Protein AF-A0A7V5RLM1-F1 (afdb_monomer_lite)

Structure (mmCIF, N/CA/C/O backbone):
data_AF-A0A7V5RLM1-F1
#
_entry.id   AF-A0A7V5RLM1-F1
#
loop_
_atom_site.group_PDB
_atom_site.id
_atom_site.type_symbol
_atom_site.label_atom_id
_atom_site.label_alt_id
_atom_site.label_comp_id
_atom_site.label_asym_id
_atom_site.label_entity_id
_atom_site.label_seq_id
_atom_site.pdbx_PDB_ins_code
_atom_site.Cartn_x
_atom_site.Cartn_y
_atom_site.Cartn_z
_atom_site.occupancy
_atom_site.B_iso_or_equiv
_atom_site.auth_seq_id
_atom_site.auth_comp_id
_atom_site.auth_asym_id
_atom_site.auth_atom_id
_atom_site.pdbx_PDB_model_num
ATOM 1 N N . MET A 1 1 ? 23.708 16.613 -0.116 1.00 30.22 1 MET A N 1
ATOM 2 C CA . MET A 1 1 ? 24.857 16.139 -0.915 1.00 30.22 1 MET A CA 1
ATOM 3 C C . MET A 1 1 ? 24.316 15.192 -1.978 1.00 30.22 1 MET A C 1
ATOM 5 O O . MET A 1 1 ? 23.541 14.324 -1.617 1.00 30.22 1 MET A O 1
ATOM 9 N N . GLY A 1 2 ? 24.645 15.438 -3.254 1.00 31.95 2 GLY A N 1
ATOM 10 C CA . GLY A 1 2 ? 24.477 14.521 -4.395 1.00 31.95 2 GLY A CA 1
ATOM 11 C C . GLY A 1 2 ? 23.057 14.096 -4.788 1.00 31.95 2 GLY A C 1
ATOM 12 O O . GLY A 1 2 ? 22.676 12.965 -4.526 1.00 31.95 2 GLY A O 1
ATOM 13 N N . SER A 1 3 ? 22.297 14.948 -5.487 1.00 36.03 3 SER A N 1
ATOM 14 C CA . SER A 1 3 ? 21.127 14.482 -6.252 1.00 36.03 3 SER A CA 1
ATOM 15 C C . SER A 1 3 ? 21.636 13.752 -7.501 1.00 36.03 3 SER A C 1
ATOM 17 O O . SER A 1 3 ? 21.891 14.379 -8.530 1.00 36.03 3 SER A O 1
ATOM 19 N N . SER A 1 4 ? 21.910 12.452 -7.372 1.00 42.97 4 SER A N 1
ATOM 20 C CA . SER A 1 4 ? 22.285 11.597 -8.500 1.00 42.97 4 SER A CA 1
ATOM 21 C C . SER A 1 4 ? 21.065 11.444 -9.410 1.00 42.97 4 SER A C 1
ATOM 23 O O . SER A 1 4 ? 20.084 10.791 -9.050 1.00 42.97 4 SER A O 1
ATOM 25 N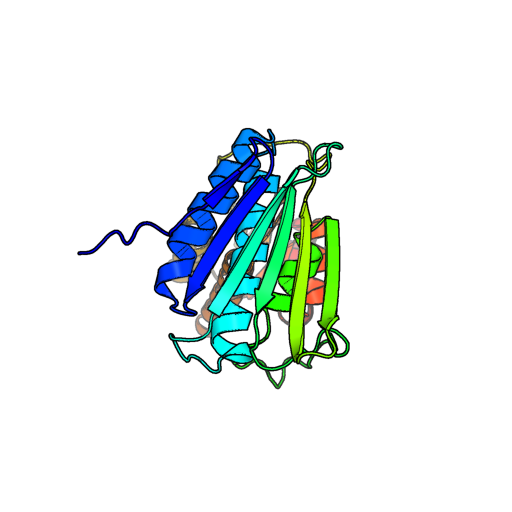 N . ARG A 1 5 ? 21.081 12.124 -10.563 1.00 55.88 5 ARG A N 1
ATOM 26 C CA . ARG A 1 5 ? 20.060 11.943 -11.599 1.00 55.88 5 ARG A CA 1
ATOM 27 C C . ARG A 1 5 ? 20.243 10.550 -12.192 1.00 55.88 5 ARG A C 1
ATOM 29 O O . ARG A 1 5 ? 21.319 10.243 -12.695 1.00 55.88 5 ARG A O 1
ATOM 36 N N . LEU A 1 6 ? 19.187 9.743 -12.144 1.00 62.28 6 LEU A N 1
ATOM 37 C CA . LEU A 1 6 ? 19.136 8.468 -12.851 1.00 62.28 6 LEU A CA 1
ATOM 38 C C . LEU A 1 6 ? 19.409 8.690 -14.347 1.00 62.28 6 LEU A C 1
ATOM 40 O O . LEU A 1 6 ? 18.844 9.630 -14.918 1.00 62.28 6 LEU A O 1
ATOM 44 N N . PRO A 1 7 ? 20.238 7.857 -14.997 1.00 65.75 7 PRO A N 1
ATOM 45 C CA . PRO A 1 7 ? 20.324 7.853 -16.448 1.00 65.75 7 PRO A CA 1
ATOM 46 C C . PRO A 1 7 ? 18.997 7.317 -17.006 1.00 65.75 7 PRO A C 1
ATOM 48 O O . PRO A 1 7 ? 18.735 6.117 -17.003 1.00 65.75 7 PRO A O 1
ATOM 51 N N . VAL A 1 8 ? 18.130 8.238 -17.431 1.00 66.00 8 VAL A N 1
ATOM 52 C CA . VAL A 1 8 ? 16.853 7.939 -18.087 1.00 66.00 8 VAL A CA 1
ATOM 53 C C . VAL A 1 8 ? 17.073 8.003 -19.590 1.00 66.00 8 VAL A C 1
ATOM 55 O O . VAL A 1 8 ? 17.464 9.050 -20.109 1.00 66.00 8 VAL A O 1
ATOM 58 N N . THR A 1 9 ? 16.796 6.907 -20.288 1.00 72.62 9 THR A N 1
ATOM 59 C CA . THR A 1 9 ? 16.751 6.881 -21.750 1.00 72.62 9 THR A CA 1
ATOM 60 C C . THR A 1 9 ? 15.292 6.906 -22.182 1.00 72.62 9 THR A C 1
ATOM 62 O O . THR A 1 9 ? 14.538 5.973 -21.919 1.00 72.62 9 THR A O 1
ATOM 65 N N . VAL A 1 10 ? 14.883 7.994 -22.828 1.00 71.12 10 VAL A N 1
ATOM 66 C CA . VAL A 1 10 ? 13.555 8.102 -23.443 1.00 71.12 10 VAL A CA 1
ATOM 67 C C . VAL A 1 10 ? 13.607 7.361 -24.777 1.00 71.12 10 VAL A C 1
ATOM 69 O O . VAL A 1 10 ? 14.417 7.722 -25.631 1.00 71.12 10 VAL A O 1
ATOM 72 N N . VAL A 1 11 ? 12.797 6.314 -24.935 1.00 67.75 11 VAL A N 1
ATOM 73 C CA . VAL A 1 11 ? 12.733 5.520 -26.176 1.00 67.75 11 VAL A CA 1
ATOM 74 C C . VAL A 1 11 ? 11.691 6.110 -27.122 1.00 67.75 11 VAL A C 1
ATOM 76 O O . VAL A 1 11 ? 11.950 6.253 -28.317 1.00 67.75 11 VAL A O 1
ATOM 79 N N . SER A 1 12 ? 10.548 6.517 -26.573 1.00 73.50 12 SER A N 1
ATOM 80 C CA . SER A 1 12 ? 9.467 7.231 -27.257 1.00 73.50 12 SER A CA 1
ATOM 81 C C . SER A 1 12 ? 8.720 8.127 -26.254 1.00 73.50 12 SER A C 1
ATOM 83 O O . SER A 1 12 ? 9.086 8.180 -25.078 1.00 73.50 12 SER A O 1
ATOM 85 N N . ASP A 1 13 ? 7.678 8.841 -26.691 1.00 71.62 13 ASP A N 1
ATOM 86 C CA . ASP A 1 13 ? 6.825 9.618 -25.773 1.00 71.62 13 ASP A CA 1
ATOM 87 C C . ASP A 1 13 ? 6.053 8.729 -24.777 1.00 71.62 13 ASP A C 1
ATOM 89 O O . ASP A 1 13 ? 5.702 9.192 -23.689 1.00 71.62 13 ASP A O 1
ATOM 93 N N . GLU A 1 14 ? 5.851 7.455 -25.121 1.00 77.69 14 GLU A N 1
ATOM 94 C CA . GLU A 1 14 ? 5.060 6.467 -24.375 1.00 77.69 14 GLU A CA 1
ATOM 95 C C . GLU A 1 14 ? 5.933 5.426 -23.651 1.00 77.69 14 GLU A C 1
ATOM 97 O O . GLU A 1 14 ? 5.414 4.645 -22.858 1.00 77.69 14 GLU A O 1
ATOM 102 N N . GLU A 1 15 ? 7.253 5.412 -23.889 1.00 87.31 15 GLU A N 1
ATOM 103 C CA . GLU A 1 15 ? 8.169 4.384 -23.382 1.00 87.31 15 GLU A CA 1
ATOM 104 C C . GLU A 1 15 ? 9.462 4.972 -22.792 1.00 87.31 15 GLU A C 1
ATOM 106 O O . GLU A 1 15 ? 10.202 5.735 -23.431 1.00 87.31 15 GLU A O 1
ATOM 111 N N . LEU A 1 16 ? 9.768 4.574 -21.554 1.00 89.69 16 LEU A N 1
ATOM 112 C CA . LEU A 1 16 ? 10.946 5.003 -20.803 1.00 89.69 16 LEU A CA 1
ATOM 113 C C . LEU A 1 16 ? 11.765 3.803 -20.338 1.00 89.69 16 LEU A C 1
ATOM 115 O O . LEU A 1 16 ? 11.252 2.934 -19.637 1.00 89.69 16 LEU A O 1
ATOM 119 N N . ASN A 1 17 ? 13.067 3.838 -20.621 1.00 90.19 17 ASN A N 1
ATOM 120 C CA . ASN A 1 17 ? 14.015 2.821 -20.185 1.00 90.19 17 ASN A CA 1
ATOM 121 C C . ASN A 1 17 ? 15.025 3.410 -19.207 1.00 90.19 17 ASN A C 1
ATOM 123 O O . ASN A 1 17 ? 15.623 4.467 -19.436 1.00 90.19 17 ASN A O 1
ATOM 127 N N . LEU A 1 18 ? 15.235 2.702 -18.107 1.00 91.50 18 LEU A N 1
ATOM 128 C CA . LEU A 1 18 ? 16.178 3.069 -17.069 1.00 91.50 18 LEU A CA 1
ATOM 129 C C . LEU A 1 18 ? 17.049 1.874 -16.737 1.00 91.50 18 LEU A C 1
ATOM 131 O O . LEU A 1 18 ? 16.581 0.744 -16.661 1.00 91.50 18 LEU A O 1
ATOM 135 N N . THR A 1 19 ? 18.315 2.152 -16.471 1.00 91.06 19 THR A N 1
ATOM 136 C CA . THR A 1 19 ? 19.250 1.151 -15.976 1.00 91.06 19 THR A CA 1
ATOM 137 C C . THR A 1 19 ? 19.980 1.746 -14.790 1.00 91.06 19 THR A C 1
ATOM 139 O O . THR A 1 19 ? 20.518 2.852 -14.875 1.00 91.06 19 THR A O 1
ATOM 142 N N . PHE A 1 20 ? 19.969 1.044 -13.666 1.00 90.94 20 PHE A N 1
ATOM 143 C CA . PHE A 1 20 ? 20.560 1.539 -12.433 1.00 90.94 20 PHE A CA 1
ATOM 144 C C . PHE A 1 20 ? 21.096 0.415 -11.562 1.00 90.94 20 PHE A C 1
ATOM 146 O O . PHE A 1 20 ? 20.730 -0.746 -11.712 1.00 90.94 20 PHE A O 1
ATOM 153 N N . HIS A 1 21 ? 21.993 0.782 -10.655 1.00 89.12 21 HIS A N 1
ATOM 154 C CA . HIS A 1 21 ? 22.564 -0.155 -9.706 1.00 89.12 21 HIS A CA 1
ATOM 155 C C . HIS A 1 21 ? 21.667 -0.327 -8.472 1.00 89.12 21 HIS A C 1
ATOM 157 O O . HIS A 1 21 ? 20.912 0.580 -8.111 1.00 89.12 21 HIS A O 1
ATOM 163 N N . SER A 1 22 ? 21.780 -1.479 -7.816 1.00 86.00 22 SER A N 1
ATOM 164 C CA . SER A 1 22 ? 20.978 -1.944 -6.681 1.00 86.00 22 SER A CA 1
ATOM 165 C C . SER A 1 22 ? 21.279 -1.229 -5.350 1.00 86.00 22 SER A C 1
ATOM 167 O O . SER A 1 22 ? 21.319 -1.849 -4.293 1.00 86.00 22 SER A O 1
ATOM 169 N N . GLY A 1 23 ? 21.497 0.086 -5.369 1.00 79.44 23 GLY A N 1
ATOM 170 C CA . GLY A 1 23 ? 21.646 0.909 -4.164 1.00 79.44 23 GLY A CA 1
ATOM 171 C C . GLY A 1 23 ? 20.299 1.412 -3.632 1.00 79.44 23 GLY A C 1
ATOM 172 O O . GLY A 1 23 ? 19.444 1.845 -4.403 1.00 79.44 23 GLY A O 1
ATOM 173 N N . LEU A 1 24 ? 20.094 1.413 -2.310 1.00 72.69 24 LEU A N 1
ATOM 174 C CA . LEU A 1 24 ? 18.836 1.864 -1.682 1.00 72.69 24 LEU A CA 1
ATOM 175 C C . LEU A 1 24 ? 18.520 3.345 -1.954 1.00 72.69 24 LEU A C 1
ATOM 177 O O . LEU A 1 24 ? 17.357 3.753 -1.975 1.00 72.69 24 LEU A O 1
ATOM 181 N N . GLU A 1 25 ? 19.538 4.163 -2.216 1.00 77.94 25 GLU A N 1
ATOM 182 C CA . GLU A 1 25 ? 19.385 5.563 -2.607 1.00 77.94 25 GLU A CA 1
ATOM 183 C C . GLU A 1 25 ? 18.574 5.740 -3.900 1.00 77.94 25 GLU A C 1
ATOM 185 O O . GLU A 1 25 ? 17.994 6.808 -4.128 1.00 77.94 25 GLU A O 1
ATOM 190 N N . ILE A 1 26 ? 18.492 4.691 -4.726 1.00 79.69 26 ILE A N 1
ATOM 191 C CA . ILE A 1 26 ? 17.814 4.727 -6.017 1.00 79.69 26 ILE A CA 1
ATOM 192 C C . ILE A 1 26 ? 16.297 4.752 -5.896 1.00 79.69 26 ILE A C 1
ATOM 194 O O . ILE A 1 26 ? 15.624 5.309 -6.765 1.00 79.69 26 ILE A O 1
ATOM 198 N N . LEU A 1 27 ? 15.756 4.232 -4.791 1.00 74.38 27 LEU A N 1
ATOM 199 C CA . LEU A 1 27 ? 14.317 4.092 -4.567 1.00 74.38 27 LEU A CA 1
ATOM 200 C C . LEU A 1 27 ? 13.589 5.437 -4.669 1.00 74.38 27 LEU A C 1
ATOM 202 O O . LEU A 1 27 ? 12.490 5.522 -5.217 1.00 74.38 27 LEU A O 1
ATOM 206 N N . ARG A 1 28 ? 14.222 6.523 -4.206 1.00 73.75 28 ARG A N 1
ATOM 207 C CA . ARG A 1 28 ? 13.662 7.879 -4.312 1.00 73.75 28 ARG A CA 1
ATOM 208 C C . ARG A 1 28 ? 13.548 8.340 -5.763 1.00 73.75 28 ARG A C 1
ATOM 210 O O . ARG A 1 28 ? 12.556 8.969 -6.132 1.00 73.75 28 ARG A O 1
ATOM 217 N N . SER A 1 29 ? 14.568 8.051 -6.563 1.00 79.81 29 SER A N 1
ATOM 218 C CA . SER A 1 29 ? 14.638 8.458 -7.964 1.00 79.81 29 SER A CA 1
ATOM 219 C C . SER A 1 29 ? 13.691 7.623 -8.826 1.00 79.81 29 SER A C 1
ATOM 221 O O . SER A 1 29 ? 12.939 8.196 -9.612 1.00 79.81 29 SER A O 1
ATOM 223 N N . VAL A 1 30 ? 13.647 6.304 -8.610 1.00 83.56 30 VAL A N 1
ATOM 224 C CA . VAL A 1 30 ? 12.686 5.384 -9.243 1.00 83.56 30 VAL A CA 1
ATOM 225 C C . VAL A 1 30 ? 11.256 5.854 -8.993 1.00 83.56 30 VAL A C 1
ATOM 227 O O . VAL A 1 30 ? 10.500 6.059 -9.941 1.00 83.56 30 VAL A O 1
ATOM 230 N N . ARG A 1 31 ? 10.913 6.153 -7.733 1.00 77.25 31 ARG A N 1
ATOM 231 C CA . ARG A 1 31 ? 9.589 6.667 -7.366 1.00 77.25 31 ARG A CA 1
ATOM 232 C C . ARG A 1 31 ? 9.218 7.939 -8.135 1.00 77.25 31 ARG A C 1
ATOM 234 O O . ARG A 1 31 ? 8.075 8.085 -8.566 1.00 77.25 31 ARG A O 1
ATOM 241 N N . GLY A 1 32 ? 10.163 8.865 -8.308 1.00 76.94 32 GLY A N 1
ATOM 242 C CA . GLY A 1 32 ? 9.945 10.109 -9.054 1.00 76.94 32 GLY A CA 1
ATOM 243 C C . GLY A 1 32 ? 9.704 9.890 -10.551 1.00 76.94 32 GLY A C 1
ATOM 244 O O . GLY A 1 32 ? 8.853 10.556 -11.143 1.00 76.94 32 GLY A O 1
ATOM 245 N N . VAL A 1 33 ? 10.415 8.936 -11.154 1.00 88.69 33 VAL A N 1
ATOM 246 C CA . VAL A 1 33 ? 10.241 8.561 -12.566 1.00 88.69 33 VAL A CA 1
ATOM 247 C C . VAL A 1 33 ? 8.876 7.919 -12.785 1.00 88.69 33 VAL A C 1
ATOM 249 O O . VAL A 1 33 ? 8.134 8.380 -13.650 1.00 88.69 33 VAL A O 1
ATOM 252 N N . VAL A 1 34 ? 8.518 6.924 -11.965 1.00 89.31 34 VAL A N 1
ATOM 253 C CA . VAL A 1 34 ? 7.211 6.248 -12.022 1.00 89.31 34 VAL A CA 1
ATOM 254 C C . VAL A 1 34 ? 6.082 7.265 -11.864 1.00 89.31 34 VAL A C 1
ATOM 256 O O . VAL A 1 34 ? 5.149 7.256 -12.661 1.00 89.31 34 VAL A O 1
ATOM 259 N N . LYS A 1 35 ? 6.216 8.220 -10.923 1.00 84.12 35 LYS A N 1
ATOM 260 C CA . LYS A 1 35 ? 5.252 9.324 -10.760 1.00 84.12 35 LYS A CA 1
ATOM 261 C C . LYS A 1 35 ? 5.036 10.079 -12.063 1.00 84.12 35 LYS A C 1
ATOM 263 O O . LYS A 1 35 ? 3.911 10.301 -12.485 1.00 84.12 35 LYS A O 1
ATOM 268 N N . THR A 1 36 ? 6.140 10.498 -12.672 1.00 86.75 36 THR A N 1
ATOM 269 C CA . THR A 1 36 ? 6.117 11.357 -13.855 1.00 86.75 36 THR A CA 1
ATOM 270 C C . THR A 1 36 ? 5.500 10.622 -15.044 1.00 86.75 36 THR A C 1
ATOM 272 O O . THR A 1 36 ? 4.724 11.220 -15.783 1.00 86.75 36 THR A O 1
ATOM 275 N N . ALA A 1 37 ? 5.815 9.335 -15.216 1.00 91.19 37 ALA A N 1
ATOM 276 C CA . ALA A 1 37 ? 5.230 8.495 -16.259 1.00 91.19 37 ALA A CA 1
ATOM 277 C C . ALA A 1 37 ? 3.719 8.306 -16.050 1.00 91.19 37 ALA A C 1
ATOM 279 O O . ALA A 1 37 ? 2.932 8.599 -16.946 1.00 91.19 37 ALA A O 1
ATOM 280 N N . ALA A 1 38 ? 3.310 7.921 -14.839 1.00 89.56 38 ALA A N 1
ATOM 281 C CA . ALA A 1 38 ? 1.909 7.721 -14.481 1.00 89.56 38 ALA A CA 1
ATOM 282 C C . ALA A 1 38 ? 1.071 9.009 -14.629 1.00 89.56 38 ALA A C 1
ATOM 284 O O . ALA A 1 38 ? -0.035 8.977 -15.165 1.00 89.56 38 ALA A O 1
ATOM 285 N N . GLN A 1 39 ? 1.620 10.163 -14.229 1.00 87.25 39 GLN A N 1
ATOM 286 C CA . GLN A 1 39 ? 0.968 11.467 -14.396 1.00 87.25 39 GLN A CA 1
ATOM 287 C C . GLN A 1 39 ? 0.811 11.864 -15.866 1.00 87.25 39 GLN A C 1
ATOM 289 O O . GLN A 1 39 ? -0.230 12.399 -16.241 1.00 87.25 39 GLN A O 1
ATOM 294 N N . LYS A 1 40 ? 1.821 11.603 -16.706 1.00 88.50 40 LYS A N 1
ATOM 295 C CA . LYS A 1 40 ? 1.732 11.862 -18.151 1.00 88.50 40 LYS A CA 1
ATOM 296 C C . LYS A 1 40 ? 0.647 11.025 -18.822 1.00 88.50 40 LYS A C 1
ATOM 298 O O . LYS A 1 40 ? -0.034 11.539 -19.701 1.00 88.50 40 LYS A O 1
ATOM 303 N N . LEU A 1 41 ? 0.477 9.782 -18.375 1.00 88.94 41 LEU A N 1
ATOM 304 C CA . LEU A 1 41 ? -0.569 8.879 -18.848 1.00 88.94 41 LEU A CA 1
ATOM 305 C C . LEU A 1 41 ? -1.982 9.297 -18.390 1.00 88.94 41 LEU A C 1
ATOM 307 O O . LEU A 1 41 ? -2.981 8.840 -18.934 1.00 88.94 41 LEU A O 1
ATOM 311 N N . GLY A 1 42 ? -2.088 10.183 -17.395 1.00 87.12 42 GLY A N 1
ATOM 312 C CA . GLY A 1 42 ? -3.372 10.597 -16.830 1.00 87.12 42 GLY A CA 1
ATOM 313 C C . GLY A 1 42 ? -3.928 9.620 -15.792 1.00 87.12 42 GLY A C 1
ATOM 314 O O . GLY A 1 42 ? -5.142 9.586 -15.568 1.00 87.12 42 GLY A O 1
ATOM 315 N N . LEU A 1 43 ? -3.065 8.832 -15.140 1.00 86.25 43 LEU A N 1
ATOM 316 C CA . LEU A 1 43 ? -3.469 8.080 -13.955 1.00 86.25 43 LEU A CA 1
ATOM 317 C C . LEU A 1 43 ? -3.872 9.039 -12.818 1.00 86.25 43 LEU A C 1
ATOM 319 O O . LEU A 1 43 ? -3.334 10.136 -12.668 1.00 86.25 43 LEU A O 1
ATOM 323 N N . SER A 1 44 ? -4.857 8.623 -12.030 1.00 81.88 44 SER A N 1
ATOM 324 C CA . SER A 1 44 ? -5.316 9.285 -10.811 1.00 81.88 44 SER A CA 1
ATOM 325 C C . SER A 1 44 ? -4.221 9.249 -9.746 1.00 81.88 44 SER A C 1
ATOM 327 O O . SER A 1 44 ? -3.385 8.351 -9.754 1.00 81.88 44 S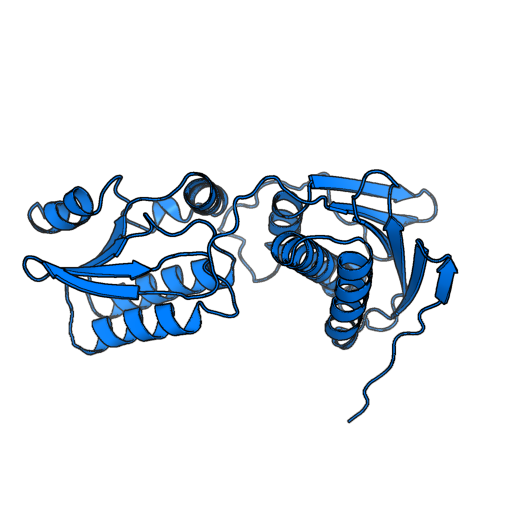ER A O 1
ATOM 329 N N . GLU A 1 45 ? -4.210 10.213 -8.821 1.00 75.12 45 GLU A N 1
ATOM 330 C CA . GLU A 1 45 ? -3.190 10.259 -7.756 1.00 75.12 45 GLU A CA 1
ATOM 331 C C . GLU A 1 45 ? -3.181 8.977 -6.897 1.00 75.12 45 GLU A C 1
ATOM 333 O O . GLU A 1 45 ? -2.106 8.530 -6.515 1.00 75.12 45 GLU A O 1
ATOM 338 N N . GLU A 1 46 ? -4.335 8.332 -6.698 1.00 69.31 46 GLU A N 1
ATOM 339 C CA . GLU A 1 46 ? -4.461 7.017 -6.047 1.00 69.31 46 GLU A CA 1
ATOM 340 C C . GLU A 1 46 ? -3.761 5.917 -6.863 1.00 69.31 46 GLU A C 1
ATOM 342 O O . GLU A 1 46 ? -2.854 5.246 -6.376 1.00 69.31 46 GLU A O 1
ATOM 347 N N . ALA A 1 47 ? -4.092 5.786 -8.154 1.00 79.75 47 ALA A N 1
ATOM 348 C CA . ALA A 1 47 ? -3.441 4.803 -9.018 1.00 79.75 47 ALA A CA 1
ATOM 349 C C . ALA A 1 47 ? -1.927 5.053 -9.147 1.00 79.75 47 ALA A C 1
ATOM 351 O O . ALA A 1 47 ? -1.148 4.102 -9.221 1.00 79.75 47 ALA A O 1
ATOM 352 N N . ILE A 1 48 ? -1.505 6.324 -9.145 1.00 82.94 48 ILE A N 1
ATOM 353 C CA . ILE A 1 48 ? -0.098 6.735 -9.097 1.00 82.94 48 ILE A CA 1
ATOM 354 C C . ILE A 1 48 ? 0.551 6.257 -7.795 1.00 82.94 48 ILE A C 1
ATOM 356 O O . ILE A 1 48 ? 1.649 5.704 -7.840 1.00 82.94 48 ILE A O 1
ATOM 360 N N . TYR A 1 49 ? -0.097 6.465 -6.650 1.00 73.75 49 TYR A N 1
ATOM 361 C CA . TYR A 1 49 ? 0.411 6.027 -5.354 1.00 73.75 49 TYR A CA 1
ATOM 362 C C . TYR A 1 49 ? 0.583 4.504 -5.307 1.00 73.75 49 TYR A C 1
ATOM 364 O O . TYR A 1 49 ? 1.667 4.018 -4.973 1.00 73.75 49 TYR A O 1
ATOM 372 N N . ASP A 1 50 ? -0.434 3.757 -5.734 1.00 78.38 50 ASP A N 1
ATOM 373 C CA . ASP A 1 50 ? -0.426 2.294 -5.740 1.00 78.38 50 ASP A CA 1
ATOM 374 C C . ASP A 1 50 ? 0.729 1.725 -6.565 1.00 78.38 50 ASP A C 1
ATOM 376 O O . ASP A 1 50 ? 1.502 0.895 -6.078 1.00 78.38 50 ASP A O 1
ATOM 380 N N . ILE A 1 51 ? 0.899 2.196 -7.807 1.00 88.44 51 ILE A N 1
ATOM 381 C CA . ILE A 1 51 ? 1.999 1.718 -8.652 1.00 88.44 51 ILE A CA 1
ATOM 382 C C . ILE A 1 51 ? 3.360 2.175 -8.112 1.00 88.44 51 ILE A C 1
ATOM 384 O O . ILE A 1 51 ? 4.338 1.438 -8.215 1.00 88.44 51 ILE A O 1
ATOM 388 N N . GLN A 1 52 ? 3.453 3.351 -7.483 1.00 82.75 52 GLN A N 1
ATOM 389 C CA . GLN A 1 52 ? 4.689 3.799 -6.839 1.00 82.75 52 GLN A CA 1
ATOM 390 C C . GLN A 1 52 ? 5.090 2.908 -5.666 1.00 82.75 52 GLN A C 1
ATOM 392 O O . GLN A 1 52 ? 6.272 2.575 -5.546 1.00 82.75 52 GLN A O 1
ATOM 397 N N . LEU A 1 53 ? 4.137 2.541 -4.811 1.00 73.56 53 LEU A N 1
ATOM 398 C CA . LEU A 1 53 ? 4.378 1.671 -3.667 1.00 73.56 53 LEU A CA 1
ATOM 399 C C . LEU A 1 53 ? 4.699 0.246 -4.135 1.00 73.56 53 LEU A C 1
ATOM 401 O O . LEU A 1 53 ? 5.688 -0.329 -3.689 1.00 73.56 53 LEU A O 1
ATOM 405 N N . ALA A 1 54 ? 3.963 -0.281 -5.115 1.00 81.31 54 ALA A N 1
ATOM 406 C CA . ALA A 1 54 ? 4.249 -1.586 -5.704 1.00 81.31 54 ALA A CA 1
ATOM 407 C C . ALA A 1 54 ? 5.666 -1.658 -6.306 1.00 81.31 54 ALA A C 1
ATOM 409 O O . ALA A 1 54 ? 6.419 -2.594 -6.032 1.00 81.31 54 ALA A O 1
ATOM 410 N N . VAL A 1 55 ? 6.072 -0.643 -7.077 1.00 87.75 55 VAL A N 1
ATOM 411 C CA . VAL A 1 55 ? 7.428 -0.573 -7.644 1.00 87.75 55 VAL A CA 1
ATOM 412 C C . VAL A 1 55 ? 8.483 -0.380 -6.552 1.00 87.75 55 VAL A C 1
ATOM 414 O O . VAL A 1 55 ? 9.561 -0.967 -6.643 1.00 87.75 55 VAL A O 1
ATOM 417 N N . HIS A 1 56 ? 8.197 0.404 -5.508 1.00 81.31 56 HIS A N 1
ATOM 418 C CA . HIS A 1 56 ? 9.106 0.580 -4.374 1.00 81.31 56 HIS A CA 1
ATOM 419 C C . HIS A 1 56 ? 9.418 -0.755 -3.695 1.00 81.31 56 HIS A C 1
ATOM 421 O O . HIS A 1 56 ? 10.589 -1.113 -3.567 1.00 81.31 56 HIS A O 1
ATOM 427 N N . GLU A 1 57 ? 8.378 -1.508 -3.334 1.00 81.69 57 GLU A N 1
ATOM 428 C CA . GLU A 1 57 ? 8.509 -2.828 -2.718 1.00 81.69 57 GLU A CA 1
ATOM 429 C C . GLU A 1 57 ? 9.216 -3.816 -3.654 1.00 81.69 57 GLU A C 1
ATOM 431 O O . GLU A 1 57 ? 10.070 -4.590 -3.223 1.00 81.69 57 GLU A O 1
ATOM 436 N N . ALA A 1 58 ? 8.908 -3.789 -4.954 1.00 86.50 58 ALA A N 1
ATOM 437 C CA . ALA A 1 58 ? 9.542 -4.668 -5.932 1.00 86.50 58 ALA A CA 1
ATOM 438 C C . ALA A 1 58 ? 11.054 -4.415 -6.033 1.00 86.50 58 ALA A C 1
ATOM 440 O O . ALA A 1 58 ? 11.850 -5.348 -5.933 1.00 86.50 58 ALA A O 1
ATOM 441 N N . VAL A 1 59 ? 11.463 -3.152 -6.181 1.00 84.88 59 VAL A N 1
ATOM 442 C CA . VAL A 1 59 ? 12.881 -2.785 -6.293 1.00 84.88 59 VAL A CA 1
ATOM 443 C C . VAL A 1 59 ? 13.620 -3.031 -4.979 1.00 84.88 59 VAL A C 1
ATOM 445 O O . VAL A 1 59 ? 14.731 -3.556 -5.010 1.00 84.88 59 VAL A O 1
ATOM 448 N N . ALA A 1 60 ? 13.011 -2.726 -3.829 1.00 78.62 60 ALA A N 1
ATOM 449 C CA . ALA A 1 60 ? 13.591 -3.042 -2.524 1.00 78.62 60 ALA A CA 1
ATOM 450 C C . ALA A 1 60 ? 13.838 -4.553 -2.372 1.00 78.62 60 ALA A C 1
ATOM 452 O O . ALA A 1 60 ? 14.936 -4.957 -1.995 1.00 78.62 60 ALA A O 1
ATOM 453 N N . ASN A 1 61 ? 12.882 -5.396 -2.782 1.00 81.75 61 ASN A N 1
ATOM 454 C CA . ASN A 1 61 ? 13.054 -6.851 -2.779 1.00 81.75 61 ASN A CA 1
ATOM 455 C C . ASN A 1 61 ? 14.198 -7.314 -3.697 1.00 81.75 61 ASN A C 1
ATOM 457 O O . ASN A 1 61 ? 14.977 -8.187 -3.313 1.00 81.75 61 ASN A O 1
ATOM 461 N N . ILE A 1 62 ? 14.337 -6.740 -4.897 1.00 83.81 62 ILE A N 1
ATOM 462 C CA . ILE A 1 62 ? 15.457 -7.067 -5.795 1.00 83.81 62 ILE A CA 1
ATOM 463 C C . ILE A 1 62 ? 16.795 -6.707 -5.134 1.00 83.81 62 ILE A C 1
ATOM 465 O O . ILE A 1 62 ? 17.730 -7.504 -5.165 1.00 83.81 62 ILE A O 1
ATOM 469 N N . ILE A 1 63 ? 16.889 -5.539 -4.496 1.00 79.62 63 ILE A N 1
ATOM 470 C CA . ILE A 1 63 ? 18.110 -5.080 -3.823 1.00 79.62 63 ILE A CA 1
ATOM 471 C C . ILE A 1 63 ? 18.453 -5.979 -2.628 1.00 79.62 63 ILE A C 1
ATOM 473 O O . ILE A 1 63 ? 19.548 -6.539 -2.551 1.00 79.62 63 ILE A O 1
ATOM 477 N N . GLU A 1 64 ? 17.518 -6.134 -1.695 1.00 77.50 64 GLU A N 1
ATOM 478 C CA . GLU A 1 64 ? 17.763 -6.790 -0.410 1.00 77.50 64 GLU A CA 1
ATOM 479 C C . GLU A 1 64 ? 17.818 -8.314 -0.523 1.00 77.50 64 GLU A C 1
ATOM 481 O O . GLU A 1 64 ? 18.596 -8.958 0.181 1.00 77.50 64 GLU A O 1
ATOM 486 N N . HIS A 1 65 ? 17.022 -8.905 -1.417 1.00 76.44 65 HIS A N 1
ATOM 487 C CA . HIS A 1 65 ? 16.892 -10.359 -1.543 1.00 76.44 65 HIS A CA 1
ATOM 488 C C . HIS A 1 65 ? 17.475 -10.901 -2.844 1.00 76.44 65 HIS A C 1
ATOM 490 O O . HIS A 1 65 ? 18.158 -11.923 -2.813 1.00 76.44 65 HIS A O 1
ATOM 496 N N . GLY A 1 66 ? 17.262 -10.220 -3.972 1.00 78.81 66 GLY A N 1
ATOM 497 C CA . GLY A 1 66 ? 17.853 -10.613 -5.255 1.00 78.81 66 GLY A CA 1
ATOM 498 C C . GLY A 1 66 ? 19.378 -10.483 -5.239 1.00 78.81 66 GLY A C 1
ATOM 499 O O . GLY A 1 66 ? 20.090 -11.432 -5.570 1.00 78.81 66 GLY A O 1
ATOM 500 N N . TYR A 1 67 ? 19.883 -9.336 -4.792 1.00 82.25 67 TYR A N 1
ATOM 501 C CA . TYR A 1 67 ? 21.314 -9.034 -4.718 1.00 82.25 67 TYR A CA 1
ATOM 502 C C . TYR A 1 67 ? 21.908 -9.158 -3.311 1.00 82.25 67 TYR A C 1
ATOM 504 O O . TYR A 1 67 ? 23.080 -8.841 -3.117 1.00 82.25 67 TYR A O 1
ATOM 512 N N . ALA A 1 68 ? 21.136 -9.639 -2.329 1.00 78.94 68 ALA A N 1
ATOM 513 C CA . ALA A 1 68 ? 21.572 -9.794 -0.937 1.00 78.94 68 ALA A CA 1
ATOM 514 C C . ALA A 1 68 ? 22.164 -8.501 -0.327 1.00 78.94 68 ALA A C 1
ATOM 516 O O . ALA A 1 68 ? 23.108 -8.549 0.463 1.00 78.94 68 ALA A O 1
ATOM 517 N N . GLY A 1 69 ? 21.638 -7.338 -0.730 1.00 69.12 69 GLY A N 1
ATOM 518 C CA . GLY A 1 69 ? 22.102 -6.018 -0.297 1.00 69.12 69 GLY A CA 1
ATOM 519 C C . GLY A 1 69 ? 23.366 -5.510 -1.002 1.00 69.12 69 GLY A C 1
ATOM 520 O O . GLY A 1 69 ? 23.878 -4.454 -0.627 1.00 69.12 69 GLY A O 1
ATOM 521 N N . ALA A 1 70 ? 23.886 -6.226 -2.006 1.00 80.31 70 ALA A N 1
ATOM 522 C CA . ALA A 1 70 ? 24.962 -5.715 -2.849 1.00 80.31 70 ALA A CA 1
ATOM 523 C C . ALA A 1 70 ? 24.461 -4.525 -3.679 1.00 80.31 70 ALA A C 1
ATOM 525 O O . ALA A 1 70 ? 23.337 -4.541 -4.177 1.00 80.31 70 ALA A O 1
ATOM 526 N N . SER A 1 71 ? 25.292 -3.493 -3.830 1.00 80.38 71 SER A N 1
ATOM 527 C CA . SER A 1 71 ? 24.926 -2.233 -4.489 1.00 80.38 71 SER A CA 1
ATOM 528 C C . SER A 1 71 ? 25.425 -2.108 -5.930 1.00 80.38 71 SER A C 1
ATOM 530 O O . SER A 1 71 ? 25.281 -1.048 -6.528 1.00 80.38 71 SER A O 1
ATOM 532 N N . ASP A 1 72 ? 26.033 -3.154 -6.490 1.00 85.19 72 ASP A N 1
ATOM 533 C CA . ASP A 1 72 ? 26.569 -3.203 -7.855 1.00 85.19 72 ASP A CA 1
ATOM 534 C C . ASP A 1 72 ? 25.686 -4.000 -8.830 1.00 85.19 72 ASP A C 1
ATOM 536 O O . ASP A 1 72 ? 25.883 -3.909 -10.045 1.00 85.19 72 ASP A O 1
ATOM 540 N N . GLY A 1 73 ? 24.680 -4.715 -8.320 1.00 86.56 73 GLY A N 1
ATOM 541 C CA . GLY A 1 73 ? 23.677 -5.424 -9.107 1.00 86.56 73 GLY A CA 1
ATOM 542 C C . GLY A 1 73 ? 22.939 -4.489 -10.060 1.00 86.56 73 GLY A C 1
ATOM 543 O O . GLY A 1 73 ? 22.569 -3.379 -9.692 1.00 86.56 73 GLY A O 1
ATOM 544 N N . LEU A 1 74 ? 22.755 -4.912 -11.309 1.00 90.75 74 LEU A N 1
ATOM 545 C CA . LEU A 1 74 ? 22.149 -4.087 -12.350 1.00 90.75 74 LEU A CA 1
ATOM 546 C C . LEU A 1 74 ? 20.654 -4.386 -12.480 1.00 90.75 74 LEU A C 1
ATOM 548 O O . LEU A 1 74 ? 20.275 -5.525 -12.742 1.00 90.75 74 LEU A O 1
ATOM 552 N N . ILE A 1 75 ? 19.832 -3.351 -12.347 1.00 92.12 75 ILE A N 1
ATOM 553 C CA . ILE A 1 75 ? 18.382 -3.412 -12.515 1.00 92.12 75 ILE A CA 1
ATOM 554 C C . ILE A 1 75 ? 18.014 -2.587 -13.749 1.00 92.12 75 ILE A C 1
ATOM 556 O O . ILE A 1 75 ? 18.389 -1.417 -13.874 1.00 92.12 75 ILE A O 1
ATOM 560 N N . GLU A 1 76 ? 17.285 -3.208 -14.665 1.00 93.94 76 GLU A N 1
ATOM 561 C CA . GLU A 1 76 ? 16.684 -2.565 -15.830 1.00 93.94 76 GLU A CA 1
ATOM 562 C C . GLU A 1 76 ? 15.192 -2.352 -15.536 1.00 93.94 76 GLU A C 1
ATOM 564 O O . GLU A 1 76 ? 14.516 -3.250 -15.041 1.00 93.94 76 GLU A O 1
ATOM 569 N N . MET A 1 77 ? 14.681 -1.149 -15.787 1.00 95.00 77 MET A N 1
ATOM 570 C CA . MET A 1 77 ? 13.273 -0.802 -15.605 1.00 95.00 77 MET A CA 1
ATOM 571 C C . MET A 1 77 ? 12.729 -0.199 -16.893 1.00 95.00 77 MET A C 1
ATOM 573 O O . MET A 1 77 ? 13.267 0.792 -17.393 1.00 95.00 77 MET A O 1
ATOM 577 N N . HIS A 1 78 ? 11.638 -0.770 -17.383 1.00 94.88 78 HIS A N 1
ATOM 578 C CA . HIS A 1 78 ? 10.931 -0.349 -18.582 1.00 94.88 78 HIS A CA 1
ATOM 579 C C . HIS A 1 78 ? 9.524 0.095 -18.191 1.00 94.88 78 HIS A C 1
ATOM 581 O O . HIS A 1 78 ? 8.782 -0.664 -17.572 1.00 94.88 78 HIS A O 1
ATOM 587 N N . LEU A 1 79 ? 9.157 1.328 -18.525 1.00 94.50 79 LEU A N 1
ATOM 588 C CA . LEU A 1 79 ? 7.808 1.850 -18.329 1.00 94.50 79 LEU A CA 1
ATOM 589 C C . LEU A 1 79 ? 7.183 2.074 -19.692 1.00 94.50 79 LEU A C 1
ATOM 591 O O . LEU A 1 79 ? 7.809 2.716 -20.534 1.00 94.50 79 LEU A O 1
ATOM 595 N N . ARG A 1 80 ? 5.959 1.591 -19.884 1.00 94.31 80 ARG A N 1
ATOM 596 C CA . ARG A 1 80 ? 5.198 1.811 -21.113 1.00 94.31 80 ARG A CA 1
ATOM 597 C C . ARG A 1 80 ? 3.722 2.058 -20.830 1.00 94.31 80 ARG A C 1
ATOM 599 O O . ARG A 1 80 ? 3.180 1.503 -19.874 1.00 94.31 80 ARG A O 1
ATOM 606 N N . ASP A 1 81 ? 3.100 2.864 -21.676 1.00 91.06 81 ASP A N 1
ATOM 607 C CA . ASP A 1 81 ? 1.648 2.865 -21.863 1.00 91.06 81 ASP A CA 1
ATOM 608 C C . ASP A 1 81 ? 1.244 1.597 -22.640 1.00 91.06 81 ASP A C 1
ATOM 610 O O . ASP A 1 81 ? 1.911 1.225 -23.609 1.00 91.06 81 ASP A O 1
ATOM 614 N N . ASP A 1 82 ? 0.196 0.898 -22.205 1.00 87.12 82 ASP A N 1
ATOM 615 C CA . ASP A 1 82 ? -0.358 -0.242 -22.947 1.00 87.12 82 ASP A CA 1
ATOM 616 C C . ASP A 1 82 ? -1.276 0.173 -24.112 1.00 87.12 82 ASP A C 1
ATOM 618 O O . ASP A 1 82 ? -1.652 -0.676 -24.923 1.00 87.12 82 ASP A O 1
ATOM 622 N N . GLY A 1 83 ? -1.604 1.464 -24.222 1.00 83.50 83 GLY A N 1
ATOM 623 C CA . GLY A 1 83 ? -2.511 2.035 -25.218 1.00 83.50 83 GLY A CA 1
ATOM 624 C C . GLY A 1 83 ? -3.990 1.985 -24.817 1.00 83.50 83 GLY A C 1
ATOM 625 O O . GLY A 1 83 ? -4.821 2.595 -25.490 1.00 83.50 83 GLY A O 1
ATOM 626 N N . ASP A 1 84 ? -4.313 1.317 -23.707 1.00 83.88 84 ASP A N 1
ATOM 627 C CA . ASP A 1 84 ? -5.653 1.188 -23.124 1.00 83.88 84 ASP A CA 1
ATOM 628 C C . ASP A 1 84 ? -5.766 1.946 -21.780 1.00 83.88 84 ASP A C 1
ATOM 630 O O . ASP A 1 84 ? -6.731 1.777 -21.026 1.00 83.88 84 ASP A O 1
ATOM 634 N N . GLY A 1 85 ? -4.797 2.821 -21.483 1.00 84.12 85 GLY A N 1
ATOM 635 C CA . GLY A 1 85 ? -4.778 3.667 -20.289 1.00 84.12 85 GLY A CA 1
ATOM 636 C C . GLY A 1 85 ? -4.209 2.982 -19.045 1.00 84.12 85 GLY A C 1
ATOM 637 O O . GLY A 1 85 ? -4.520 3.407 -17.925 1.00 84.12 85 GLY A O 1
ATOM 638 N N . ALA A 1 86 ? -3.401 1.931 -19.213 1.00 90.25 86 ALA A N 1
ATOM 639 C CA . ALA A 1 86 ? -2.639 1.314 -18.136 1.00 90.25 86 ALA A CA 1
ATOM 640 C C . ALA A 1 86 ? -1.153 1.660 -18.220 1.00 90.25 86 ALA A C 1
ATOM 642 O O . ALA A 1 86 ? -0.532 1.608 -19.281 1.00 90.25 86 ALA A O 1
ATOM 643 N N . LEU A 1 87 ? -0.553 1.935 -17.063 1.00 95.12 87 LEU A N 1
ATOM 644 C CA . LEU A 1 87 ? 0.894 1.967 -16.940 1.00 95.12 87 LEU A CA 1
ATOM 645 C C . LEU A 1 87 ? 1.394 0.545 -16.699 1.00 95.12 87 LEU A C 1
ATOM 647 O O . LEU A 1 87 ? 1.010 -0.093 -15.715 1.00 95.12 87 LEU A O 1
ATOM 651 N N . VAL A 1 88 ? 2.299 0.087 -17.555 1.00 95.12 88 VAL A N 1
ATOM 652 C CA . VAL A 1 88 ? 3.014 -1.174 -17.377 1.00 95.12 88 VAL A CA 1
ATOM 653 C C . VAL A 1 88 ? 4.452 -0.882 -16.976 1.00 95.12 88 VAL A C 1
ATOM 655 O O . VAL A 1 88 ? 5.168 -0.157 -17.668 1.00 95.12 88 VAL A O 1
ATOM 658 N N . VAL A 1 89 ? 4.877 -1.456 -15.853 1.00 95.94 89 VAL A N 1
ATOM 659 C CA . VAL A 1 89 ? 6.241 -1.366 -15.333 1.00 95.94 89 VAL A CA 1
ATOM 660 C C . VAL A 1 89 ? 6.866 -2.751 -15.356 1.00 95.94 89 VAL A C 1
ATOM 662 O O . VAL A 1 89 ? 6.407 -3.659 -14.671 1.00 95.94 89 VAL A O 1
ATOM 665 N N . GLU A 1 90 ? 7.931 -2.910 -16.126 1.00 95.25 90 GLU A N 1
ATOM 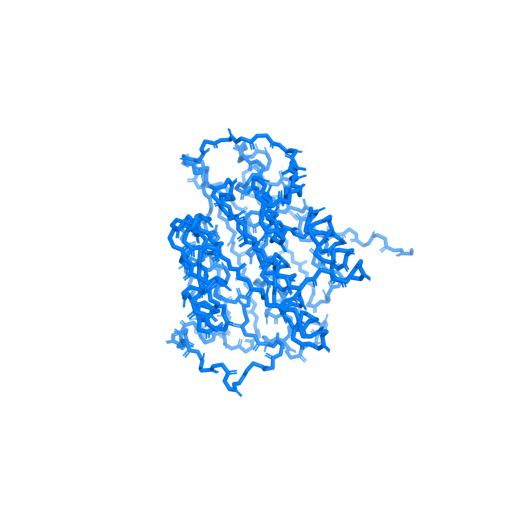666 C CA . GLU A 1 90 ? 8.726 -4.129 -16.194 1.00 95.25 90 GLU A CA 1
ATOM 667 C C . GLU A 1 90 ? 10.082 -3.901 -15.525 1.00 95.25 90 GLU A C 1
ATOM 669 O O . GLU A 1 90 ? 10.779 -2.930 -15.811 1.00 95.25 90 GLU A O 1
ATOM 674 N N . LEU A 1 91 ? 10.440 -4.798 -14.613 1.00 94.00 91 LEU A N 1
ATOM 675 C CA . LEU A 1 91 ? 11.698 -4.822 -13.882 1.00 94.00 91 LEU A CA 1
ATOM 676 C C . LEU A 1 91 ? 12.466 -6.082 -14.268 1.00 94.00 91 LEU A C 1
ATOM 678 O O . LEU A 1 91 ? 11.946 -7.193 -14.124 1.00 94.00 91 LEU A O 1
ATOM 682 N N . CYS A 1 92 ? 13.706 -5.903 -14.713 1.00 92.75 92 CYS A N 1
ATOM 683 C CA . CYS A 1 92 ? 14.606 -6.986 -15.072 1.00 92.75 92 CYS A CA 1
ATOM 684 C C . CYS A 1 92 ? 15.875 -6.942 -14.220 1.00 92.75 92 CYS A C 1
ATOM 686 O O . CYS A 1 92 ? 16.524 -5.902 -14.099 1.00 92.75 92 CYS A O 1
ATOM 688 N N . ASP A 1 93 ? 16.265 -8.086 -13.666 1.00 93.12 93 ASP A N 1
ATOM 689 C CA . ASP A 1 93 ? 17.475 -8.213 -12.852 1.00 93.12 93 ASP A CA 1
ATOM 690 C C . ASP A 1 93 ? 18.135 -9.588 -13.026 1.00 93.12 93 ASP A C 1
ATOM 692 O O . ASP A 1 93 ? 17.577 -10.506 -13.622 1.00 93.12 93 ASP A O 1
ATOM 696 N N . SER A 1 94 ? 19.366 -9.729 -12.539 1.00 88.88 94 SER A N 1
ATOM 697 C CA . SER A 1 94 ? 20.129 -10.993 -12.545 1.00 88.88 94 SER A CA 1
ATOM 698 C C . SER A 1 94 ? 20.386 -11.538 -11.136 1.00 88.88 94 SER A C 1
ATOM 700 O O . SER A 1 94 ? 21.287 -12.356 -10.941 1.00 88.88 94 SER A O 1
ATOM 702 N N . GLY A 1 95 ? 19.641 -11.050 -10.146 1.00 82.94 95 GLY A N 1
ATOM 703 C CA . GLY A 1 95 ? 19.700 -11.507 -8.770 1.00 82.94 95 GLY A CA 1
ATOM 704 C C . GLY A 1 95 ? 19.141 -12.920 -8.593 1.00 82.94 95 GLY A C 1
ATOM 705 O O . GLY A 1 95 ? 18.707 -13.603 -9.529 1.00 82.94 95 GLY A O 1
ATOM 706 N N . MET A 1 96 ? 19.152 -13.387 -7.348 1.00 80.44 96 MET A N 1
ATOM 707 C CA . MET A 1 96 ? 18.515 -14.642 -6.968 1.00 80.44 96 MET A CA 1
ATOM 708 C C . MET A 1 96 ? 17.046 -14.658 -7.402 1.00 80.44 96 MET A C 1
ATOM 710 O O . MET A 1 96 ? 16.371 -13.632 -7.404 1.00 80.44 96 MET A O 1
ATOM 714 N N . ALA A 1 97 ? 16.558 -15.836 -7.800 1.00 68.19 97 ALA A N 1
ATOM 715 C CA . ALA A 1 97 ? 15.184 -15.983 -8.260 1.00 68.19 97 ALA A CA 1
ATOM 716 C C . ALA A 1 97 ? 14.203 -15.482 -7.193 1.00 68.19 97 ALA A C 1
ATOM 718 O O . ALA A 1 97 ? 14.270 -15.907 -6.038 1.00 68.19 97 ALA A O 1
ATOM 719 N N . CYS A 1 98 ? 13.267 -14.631 -7.604 1.00 62.25 98 CYS A N 1
ATOM 720 C CA . CYS A 1 98 ? 12.117 -14.303 -6.782 1.00 62.25 98 CYS A CA 1
ATOM 721 C C . CYS A 1 98 ? 11.219 -15.548 -6.713 1.00 62.25 98 CYS A C 1
ATOM 723 O O . CYS A 1 98 ? 10.780 -16.062 -7.746 1.00 62.25 98 CYS A O 1
ATOM 725 N N . ASP A 1 99 ? 10.967 -16.088 -5.518 1.00 55.28 99 ASP A N 1
ATOM 726 C CA . ASP A 1 99 ? 10.113 -17.271 -5.366 1.00 55.28 99 ASP A CA 1
ATOM 727 C C . ASP A 1 99 ? 8.624 -16.887 -5.425 1.00 55.28 99 ASP A C 1
ATOM 729 O O . ASP A 1 99 ? 7.892 -16.943 -4.440 1.00 55.28 99 ASP A O 1
ATOM 733 N N . VAL A 1 100 ? 8.168 -16.486 -6.614 1.00 4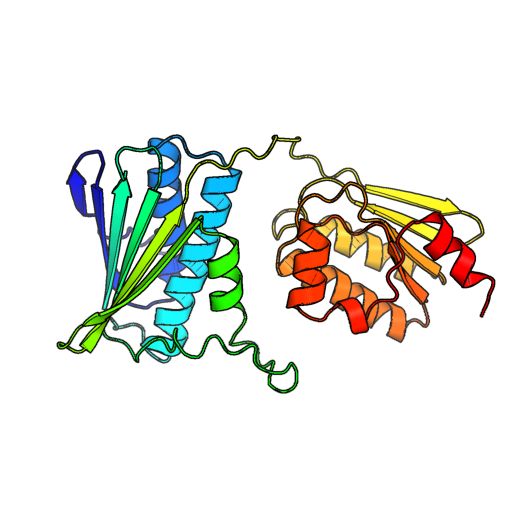9.72 100 VAL A N 1
ATOM 734 C CA . VAL A 1 100 ? 6.776 -16.074 -6.868 1.00 49.72 100 VAL A CA 1
ATOM 735 C C . VAL A 1 100 ? 5.812 -17.272 -6.809 1.00 49.72 100 VAL A C 1
ATOM 737 O O . VAL A 1 100 ? 4.619 -17.115 -6.571 1.00 49.72 100 VAL A O 1
ATOM 740 N N . LYS A 1 101 ? 6.312 -18.511 -6.956 1.00 36.44 101 LYS A N 1
ATOM 741 C CA . LYS A 1 101 ? 5.496 -19.738 -6.852 1.00 36.44 101 LYS A CA 1
ATOM 742 C C . LYS A 1 101 ? 5.344 -20.248 -5.411 1.00 36.44 101 LYS A C 1
ATOM 744 O O . LYS A 1 101 ? 4.398 -20.989 -5.148 1.00 36.44 101 LYS A O 1
ATOM 749 N N . ASN A 1 102 ? 6.186 -19.803 -4.475 1.00 40.16 102 ASN A N 1
ATOM 750 C CA . ASN A 1 102 ? 5.921 -19.839 -3.033 1.00 40.16 102 ASN A CA 1
ATOM 751 C C . ASN A 1 102 ? 5.556 -18.453 -2.479 1.00 40.16 102 ASN A C 1
ATOM 753 O O . ASN A 1 102 ? 6.011 -18.074 -1.396 1.00 40.16 102 ASN A O 1
ATOM 757 N N . ILE A 1 103 ? 4.581 -17.773 -3.092 1.00 43.34 103 ILE A N 1
ATOM 758 C CA . ILE A 1 103 ? 3.658 -16.909 -2.332 1.00 43.34 103 ILE A CA 1
ATOM 759 C C . ILE A 1 103 ? 2.777 -17.827 -1.455 1.00 43.34 103 ILE A C 1
ATOM 761 O O . ILE A 1 103 ? 1.556 -17.900 -1.564 1.00 43.34 103 ILE A O 1
ATOM 765 N N . ARG A 1 104 ? 3.403 -18.637 -0.597 1.00 32.59 104 ARG A N 1
ATOM 766 C CA . ARG A 1 104 ? 2.718 -19.249 0.531 1.00 32.59 104 ARG A CA 1
ATOM 767 C C . ARG A 1 104 ? 2.615 -18.151 1.571 1.00 32.59 104 ARG A C 1
ATOM 769 O O . ARG A 1 104 ? 3.638 -17.596 1.958 1.00 32.59 104 ARG A O 1
ATOM 776 N N . LEU A 1 105 ? 1.394 -17.882 2.037 1.00 35.12 105 LEU A N 1
ATOM 777 C CA . LEU A 1 105 ? 1.149 -17.246 3.329 1.00 35.12 105 LEU A CA 1
ATOM 778 C C . LEU A 1 105 ? 2.089 -17.884 4.362 1.00 35.12 105 LEU A C 1
ATOM 780 O O . LEU A 1 105 ? 1.819 -18.989 4.842 1.00 35.12 105 LEU A O 1
ATOM 784 N N . ARG A 1 106 ? 3.212 -17.227 4.665 1.00 28.41 106 ARG A N 1
ATOM 785 C CA . ARG A 1 106 ? 4.086 -17.662 5.749 1.00 28.41 106 ARG A CA 1
ATOM 786 C C . ARG A 1 106 ? 3.329 -17.438 7.053 1.00 28.41 106 ARG A C 1
ATOM 788 O O . ARG A 1 106 ? 2.595 -16.462 7.213 1.00 28.41 106 ARG A O 1
ATOM 795 N N . SER A 1 107 ? 3.419 -18.400 7.961 1.00 29.83 107 SER A N 1
ATOM 796 C CA . SER A 1 107 ? 2.872 -18.263 9.306 1.00 29.83 107 SER A CA 1
ATOM 797 C C . SER A 1 107 ? 3.565 -17.110 10.033 1.00 29.83 107 SER A C 1
ATOM 799 O O . SER A 1 107 ? 4.775 -16.945 9.917 1.00 29.83 107 SER A O 1
ATOM 801 N N . LEU A 1 108 ? 2.790 -16.351 10.813 1.00 34.12 108 LEU A N 1
ATOM 802 C CA . LEU A 1 108 ? 3.229 -15.188 11.600 1.00 34.12 108 LEU A CA 1
ATOM 803 C C . LEU A 1 108 ? 4.421 -15.452 12.540 1.00 34.12 108 LEU A C 1
ATOM 805 O O . LEU A 1 108 ? 5.042 -14.501 13.001 1.00 34.12 108 LEU A O 1
ATOM 809 N N . ASP A 1 109 ? 4.749 -16.714 12.815 1.00 31.98 109 ASP A N 1
ATOM 810 C CA . ASP A 1 109 ? 5.885 -17.092 13.659 1.00 31.98 109 ASP A CA 1
ATOM 811 C C . ASP A 1 109 ? 7.253 -16.801 13.001 1.00 31.98 109 ASP A C 1
ATOM 813 O O . ASP A 1 109 ? 8.275 -16.827 13.681 1.00 31.98 109 ASP A O 1
ATOM 817 N N . GLU A 1 110 ? 7.274 -16.457 11.706 1.00 36.75 110 GLU A N 1
ATOM 818 C CA . GLU A 1 110 ? 8.469 -16.053 10.946 1.00 36.75 110 GLU A CA 1
ATOM 819 C C . GLU A 1 110 ? 8.440 -14.574 10.508 1.00 36.75 110 GLU A C 1
ATOM 821 O O . GLU A 1 110 ? 9.109 -14.201 9.546 1.00 36.75 110 GLU A O 1
ATOM 826 N N . LEU A 1 111 ? 7.683 -13.704 11.190 1.00 35.12 111 LEU A N 1
ATOM 827 C CA . LEU A 1 111 ? 7.773 -12.251 10.985 1.00 35.12 111 LEU A CA 1
ATOM 828 C C . LEU A 1 111 ? 9.084 -11.691 11.569 1.00 35.12 111 LEU A C 1
ATOM 830 O O . LEU A 1 111 ? 9.104 -11.022 12.603 1.00 35.12 111 LEU A O 1
ATOM 834 N N . GLN A 1 112 ? 10.190 -11.963 10.884 1.00 33.62 112 GLN A N 1
ATOM 835 C CA . GLN A 1 112 ? 11.256 -10.977 10.747 1.00 33.62 112 GLN A CA 1
ATOM 836 C C . GLN A 1 112 ? 10.828 -9.974 9.667 1.00 33.62 112 GLN A C 1
ATOM 838 O O . GLN A 1 112 ? 10.038 -10.308 8.792 1.00 33.62 112 GLN A O 1
ATOM 843 N N . GLU A 1 113 ? 11.328 -8.744 9.744 1.00 36.00 113 GLU A N 1
ATOM 844 C CA . GLU A 1 113 ? 10.968 -7.560 8.938 1.00 36.00 113 GLU A CA 1
ATOM 845 C C . GLU A 1 113 ? 10.959 -7.759 7.396 1.00 36.00 113 GLU A C 1
ATOM 847 O O . GLU A 1 113 ? 10.467 -6.905 6.668 1.00 36.00 113 GLU A O 1
ATOM 852 N N . SER A 1 114 ? 11.422 -8.907 6.894 1.00 39.16 114 SER A N 1
ATOM 853 C CA . SER A 1 114 ? 11.442 -9.321 5.488 1.00 39.16 114 SER A CA 1
ATOM 854 C C . SER A 1 114 ? 10.266 -10.259 5.153 1.00 39.16 114 SER A C 1
ATOM 856 O O . SER A 1 114 ? 10.202 -11.397 5.622 1.00 39.16 114 SER A O 1
ATOM 858 N N . GLY A 1 115 ? 9.330 -9.804 4.309 1.00 45.53 115 GLY A N 1
ATOM 859 C CA . GLY A 1 115 ? 8.284 -10.676 3.740 1.00 45.53 115 GLY A CA 1
ATOM 860 C C . GLY A 1 115 ? 6.925 -10.036 3.438 1.00 45.53 115 GLY A C 1
ATOM 861 O O . GLY A 1 115 ? 6.073 -10.699 2.849 1.00 45.53 115 GLY A O 1
ATOM 862 N N . MET A 1 116 ? 6.704 -8.771 3.809 1.00 50.44 116 MET A N 1
ATOM 863 C CA . MET A 1 116 ? 5.430 -8.068 3.571 1.00 50.44 116 MET A CA 1
ATOM 864 C C . MET A 1 116 ? 5.302 -7.483 2.153 1.00 50.44 116 MET A C 1
ATOM 866 O O . MET A 1 116 ? 4.193 -7.420 1.622 1.00 50.44 116 MET A O 1
ATOM 870 N N . GLY A 1 117 ? 6.417 -7.110 1.515 1.00 51.16 117 GLY A N 1
ATOM 871 C CA . GLY A 1 117 ? 6.412 -6.358 0.253 1.00 51.16 117 GLY A CA 1
ATOM 872 C C . GLY A 1 117 ? 5.725 -7.075 -0.912 1.00 51.16 117 GLY A C 1
ATOM 873 O O . GLY A 1 117 ? 4.866 -6.504 -1.573 1.00 51.16 117 GLY A O 1
ATOM 874 N N . LEU A 1 118 ? 6.003 -8.367 -1.121 1.00 52.69 118 LEU A N 1
ATOM 875 C CA . LEU A 1 118 ? 5.399 -9.150 -2.215 1.00 52.69 118 LEU A CA 1
ATOM 876 C C . LEU A 1 118 ? 3.877 -9.326 -2.081 1.00 52.69 118 LEU A C 1
ATOM 878 O O . LEU A 1 118 ? 3.177 -9.425 -3.087 1.00 52.69 118 LEU A O 1
ATOM 882 N N . HIS A 1 119 ? 3.351 -9.350 -0.852 1.00 51.84 119 HIS A N 1
ATOM 883 C CA . HIS A 1 119 ? 1.910 -9.446 -0.615 1.00 51.84 119 HIS A CA 1
ATOM 884 C C . HIS A 1 119 ? 1.188 -8.122 -0.891 1.00 51.84 119 HIS A C 1
ATOM 886 O O . HIS A 1 119 ? 0.071 -8.125 -1.404 1.00 51.84 119 HIS A O 1
ATOM 892 N N . ILE A 1 120 ? 1.841 -7.003 -0.566 1.00 55.31 120 ILE A N 1
ATOM 893 C CA . ILE A 1 120 ? 1.339 -5.652 -0.821 1.00 55.31 120 ILE A CA 1
ATOM 894 C C . ILE A 1 120 ? 1.241 -5.418 -2.332 1.00 55.31 120 ILE A C 1
ATOM 896 O O . ILE A 1 120 ? 0.172 -5.054 -2.810 1.00 55.31 120 ILE A O 1
ATOM 900 N N . ILE A 1 121 ? 2.295 -5.748 -3.092 1.00 65.12 121 ILE A N 1
ATOM 901 C CA . ILE A 1 121 ? 2.323 -5.583 -4.556 1.00 65.12 121 ILE A CA 1
ATOM 902 C C . ILE A 1 121 ? 1.087 -6.214 -5.214 1.00 65.12 121 ILE A C 1
ATOM 904 O O . ILE A 1 121 ? 0.402 -5.545 -5.978 1.00 65.12 121 ILE A O 1
ATOM 908 N N . ASN A 1 122 ? 0.751 -7.462 -4.867 1.00 62.47 122 ASN A N 1
ATOM 909 C CA . ASN A 1 122 ? -0.362 -8.202 -5.475 1.00 62.47 122 ASN A CA 1
ATOM 910 C C . ASN A 1 122 ? -1.757 -7.599 -5.205 1.00 62.47 122 ASN A C 1
ATOM 912 O O . ASN A 1 122 ? -2.717 -7.977 -5.867 1.00 62.47 122 ASN A O 1
ATOM 916 N N . ASN A 1 123 ? -1.894 -6.716 -4.213 1.00 61.66 123 ASN A N 1
ATOM 917 C CA . ASN A 1 123 ? -3.152 -6.017 -3.933 1.00 61.66 123 ASN A CA 1
ATOM 918 C C . ASN A 1 123 ? -3.183 -4.590 -4.502 1.00 61.66 123 ASN A C 1
ATOM 920 O O . ASN A 1 123 ? -4.262 -4.013 -4.585 1.00 61.66 123 ASN A O 1
ATOM 924 N N . LEU A 1 124 ? -2.029 -4.025 -4.868 1.00 71.25 124 LEU A N 1
ATOM 925 C CA . LEU A 1 124 ? -1.916 -2.657 -5.379 1.00 71.25 124 LEU A CA 1
ATOM 926 C C . LEU A 1 124 ? -2.009 -2.579 -6.903 1.00 71.25 124 LEU A C 1
ATOM 928 O O . LEU A 1 124 ? -2.394 -1.544 -7.438 1.00 71.25 124 LEU A O 1
ATOM 932 N N . VAL A 1 125 ? -1.640 -3.642 -7.615 1.00 78.75 125 VAL A N 1
ATOM 933 C CA . VAL A 1 125 ? -1.614 -3.667 -9.085 1.00 78.75 125 VAL A CA 1
ATOM 934 C C . VAL A 1 125 ? -2.799 -4.455 -9.634 1.00 78.75 125 VAL A C 1
ATOM 936 O O . VAL A 1 125 ? -3.304 -5.364 -8.977 1.00 78.75 125 VAL A O 1
ATOM 939 N N . ASP A 1 126 ? -3.246 -4.109 -10.838 1.00 81.31 126 ASP A N 1
ATOM 940 C CA . ASP A 1 126 ? -4.346 -4.814 -11.504 1.00 81.31 126 ASP A CA 1
ATOM 941 C C . ASP A 1 126 ? -3.894 -6.157 -12.077 1.00 81.31 126 ASP A C 1
ATOM 943 O O . ASP A 1 126 ? -4.677 -7.105 -12.129 1.00 81.31 126 ASP A O 1
ATOM 947 N N . ASP A 1 127 ? -2.632 -6.237 -12.505 1.00 81.88 127 ASP A N 1
ATOM 948 C CA . ASP A 1 127 ? -2.030 -7.469 -12.996 1.00 81.88 127 ASP A CA 1
ATOM 949 C C . ASP A 1 127 ? -0.542 -7.548 -12.645 1.00 81.88 127 ASP A C 1
ATOM 951 O O . ASP A 1 127 ? 0.157 -6.530 -12.561 1.00 81.88 127 ASP A O 1
ATOM 955 N N . ILE A 1 128 ? -0.068 -8.773 -12.426 1.00 83.12 128 ILE A N 1
ATOM 956 C CA . ILE A 1 128 ? 1.315 -9.078 -12.067 1.00 83.12 128 ILE A CA 1
ATOM 957 C C . ILE A 1 128 ? 1.770 -10.358 -12.758 1.00 83.12 128 ILE A C 1
ATOM 959 O O . ILE A 1 128 ? 1.201 -11.434 -12.570 1.00 83.12 128 ILE A O 1
ATOM 963 N N . GLU A 1 129 ? 2.880 -10.267 -13.481 1.00 85.44 129 GLU A N 1
ATOM 964 C CA . GLU A 1 129 ? 3.522 -11.419 -14.098 1.00 85.44 129 GLU A CA 1
ATOM 965 C C . GLU A 1 129 ? 4.974 -11.538 -13.652 1.00 85.44 129 GLU A C 1
ATOM 967 O O . GLU A 1 129 ? 5.714 -10.559 -13.594 1.00 85.44 129 GLU A O 1
ATOM 972 N N . TYR A 1 130 ? 5.414 -12.768 -13.384 1.00 85.56 130 TYR A N 1
ATOM 973 C CA . TYR A 1 130 ? 6.819 -13.060 -13.133 1.00 85.56 130 TYR A CA 1
ATOM 974 C C . TYR A 1 130 ? 7.305 -14.201 -14.009 1.00 85.56 130 TYR A C 1
ATOM 976 O O . TYR A 1 130 ? 6.710 -15.285 -14.062 1.00 85.56 130 TYR A O 1
ATOM 984 N N . LYS A 1 131 ? 8.458 -13.984 -14.633 1.00 85.81 131 LYS A N 1
ATOM 985 C CA . LYS A 1 131 ? 9.139 -14.985 -15.436 1.00 85.81 131 LYS A CA 1
ATOM 986 C C . LYS A 1 131 ? 10.627 -14.961 -15.149 1.00 85.81 131 LYS A C 1
ATOM 988 O O . LYS A 1 131 ? 11.262 -13.916 -15.167 1.00 85.81 131 LYS A O 1
ATOM 993 N N . ARG A 1 132 ? 11.201 -16.149 -14.968 1.00 85.19 132 ARG A N 1
ATOM 994 C CA . ARG A 1 132 ? 12.651 -16.325 -14.997 1.00 85.19 132 ARG A CA 1
ATOM 995 C C . ARG A 1 132 ? 13.069 -16.877 -16.349 1.00 85.19 132 ARG A C 1
ATOM 997 O O . ARG A 1 132 ? 12.552 -17.910 -16.783 1.00 85.19 132 ARG A O 1
ATOM 1004 N N . THR A 1 133 ? 13.956 -16.176 -17.034 1.00 85.81 133 THR A N 1
ATOM 1005 C CA . THR A 1 133 ? 14.445 -16.561 -18.357 1.00 85.81 133 THR A CA 1
ATOM 1006 C C . THR A 1 133 ? 15.582 -17.590 -18.248 1.00 85.81 133 THR A C 1
ATOM 1008 O O . THR A 1 133 ? 16.224 -17.709 -17.200 1.00 85.81 133 THR A O 1
ATOM 1011 N N . PRO A 1 134 ? 15.840 -18.389 -19.305 1.00 82.94 134 PRO A N 1
ATOM 1012 C CA . PRO A 1 134 ? 16.874 -19.430 -19.277 1.00 82.94 134 PRO A CA 1
ATOM 1013 C C . PRO A 1 134 ? 18.304 -18.918 -19.052 1.00 82.94 134 PRO A C 1
ATOM 1015 O O . PRO A 1 134 ? 19.140 -19.663 -18.551 1.00 82.94 134 PRO A O 1
ATOM 1018 N N . ASP A 1 135 ? 18.585 -17.663 -19.407 1.00 84.12 135 ASP A N 1
ATOM 1019 C CA . ASP A 1 135 ? 19.849 -16.962 -19.141 1.00 84.12 135 ASP A CA 1
ATOM 1020 C C . ASP A 1 135 ? 19.983 -16.493 -17.680 1.00 84.12 135 ASP A C 1
ATOM 1022 O O . ASP A 1 135 ? 21.004 -15.926 -17.301 1.00 84.12 135 ASP A O 1
ATOM 1026 N N . GLY A 1 136 ? 18.986 -16.781 -16.838 1.00 81.69 136 GLY A N 1
ATOM 1027 C CA . GLY A 1 136 ? 19.024 -16.557 -15.398 1.00 81.69 136 GLY A CA 1
ATOM 1028 C C . GLY A 1 136 ? 18.447 -15.220 -14.944 1.00 81.69 136 GLY A C 1
ATOM 1029 O O . GLY A 1 136 ? 18.394 -15.013 -13.728 1.00 81.69 136 GLY A O 1
ATOM 1030 N N . LYS A 1 137 ? 17.982 -14.368 -15.871 1.00 88.19 137 LYS A N 1
ATOM 1031 C CA . LYS A 1 137 ? 17.345 -13.090 -15.543 1.00 88.19 137 LYS A CA 1
ATOM 1032 C C . LYS A 1 137 ? 15.934 -13.277 -14.989 1.00 88.19 137 LYS A C 1
ATOM 1034 O O . LYS A 1 137 ? 15.183 -14.170 -15.385 1.00 88.19 137 LYS A O 1
ATOM 1039 N N . ASN A 1 138 ? 15.582 -12.416 -14.054 1.00 88.25 138 ASN A N 1
ATOM 1040 C CA . ASN A 1 138 ? 14.243 -12.246 -13.523 1.00 88.25 138 ASN A CA 1
ATOM 1041 C C . ASN A 1 138 ? 13.541 -11.150 -14.323 1.00 88.25 138 ASN A C 1
ATOM 1043 O O . ASN A 1 138 ? 14.161 -10.135 -14.612 1.00 88.25 138 ASN A O 1
ATOM 1047 N N . HIS A 1 139 ? 12.273 -11.362 -14.657 1.00 91.06 139 HIS A N 1
ATOM 1048 C CA . HIS A 1 139 ? 11.381 -10.374 -15.255 1.00 91.06 139 HIS A CA 1
ATOM 1049 C C . HIS A 1 139 ? 10.124 -10.300 -14.392 1.00 91.06 139 HIS A C 1
ATOM 1051 O O . HIS A 1 139 ? 9.426 -11.307 -14.239 1.00 91.06 139 HIS A O 1
ATOM 1057 N N . LEU A 1 140 ? 9.852 -9.131 -13.822 1.00 90.81 140 LEU A N 1
ATOM 1058 C CA . LEU A 1 140 ? 8.638 -8.826 -13.074 1.00 90.81 140 LEU A CA 1
ATOM 1059 C C . LEU A 1 140 ? 7.887 -7.716 -13.803 1.00 90.81 140 LEU A C 1
ATOM 1061 O O . LEU A 1 140 ? 8.439 -6.643 -14.014 1.00 90.81 140 LEU A O 1
ATOM 1065 N N . ILE A 1 141 ? 6.637 -7.968 -14.164 1.00 91.56 141 ILE A N 1
ATOM 1066 C CA . ILE A 1 141 ? 5.775 -7.025 -14.873 1.00 91.56 141 ILE A CA 1
ATOM 1067 C C . ILE A 1 141 ? 4.613 -6.677 -13.950 1.00 91.56 141 ILE A C 1
ATOM 1069 O O . ILE A 1 141 ? 3.960 -7.571 -13.417 1.00 91.56 141 ILE A O 1
ATOM 1073 N N . LEU A 1 142 ? 4.380 -5.385 -13.757 1.00 91.56 142 LEU A N 1
ATOM 1074 C CA . LEU A 1 142 ? 3.307 -4.818 -12.951 1.00 91.56 142 LEU A CA 1
ATOM 1075 C C . LEU A 1 142 ? 2.446 -3.924 -13.840 1.00 91.56 142 LEU A C 1
ATOM 1077 O O . LEU A 1 142 ? 2.980 -3.042 -14.512 1.00 91.56 142 LEU A O 1
ATOM 1081 N N . THR A 1 143 ? 1.131 -4.106 -13.807 1.00 90.88 143 THR A N 1
ATOM 1082 C CA . THR A 1 143 ? 0.189 -3.301 -14.593 1.00 90.88 143 THR A CA 1
ATOM 1083 C C . THR A 1 143 ? -0.764 -2.561 -13.668 1.00 90.88 143 THR A C 1
ATOM 1085 O O . THR A 1 143 ? -1.373 -3.173 -12.790 1.00 90.88 143 THR A O 1
ATOM 1088 N N . LYS A 1 144 ? -0.927 -1.251 -13.878 1.00 90.38 144 LYS A N 1
ATOM 1089 C CA . LYS A 1 144 ? -1.883 -0.425 -13.132 1.00 90.38 144 LYS A CA 1
ATOM 1090 C C . LYS A 1 144 ? -2.730 0.443 -14.054 1.00 90.38 144 LYS A C 1
ATOM 1092 O O . LYS A 1 144 ? -2.204 1.146 -14.912 1.00 90.38 144 LYS A O 1
ATOM 1097 N N . LYS A 1 145 ? -4.036 0.436 -13.821 1.00 89.31 145 LYS A N 1
ATOM 1098 C CA . LYS A 1 145 ? -5.073 1.210 -14.502 1.00 89.31 145 LYS A CA 1
ATOM 1099 C C . LYS A 1 145 ? -5.676 2.232 -13.544 1.00 89.31 145 LYS A C 1
ATOM 1101 O O . LYS A 1 145 ? -5.548 2.138 -12.322 1.00 89.31 145 LYS A O 1
ATOM 1106 N N . ASN A 1 146 ? -6.388 3.205 -14.106 1.00 80.00 146 ASN A N 1
ATOM 1107 C CA . ASN A 1 146 ? -7.328 3.993 -13.320 1.00 80.00 146 ASN A CA 1
ATOM 1108 C C . ASN A 1 146 ? -8.462 3.085 -12.841 1.00 80.00 146 ASN A C 1
ATOM 1110 O O . ASN A 1 146 ? -9.225 2.561 -13.652 1.00 80.00 146 ASN A O 1
ATOM 1114 N N . GLY A 1 147 ? -8.574 2.899 -11.529 1.00 63.47 147 GLY A N 1
ATOM 1115 C CA . GLY A 1 147 ? -9.726 2.221 -10.957 1.00 63.47 147 GLY A CA 1
ATOM 1116 C C . GLY A 1 147 ? -10.979 3.099 -11.022 1.00 63.47 147 GLY A C 1
ATOM 1117 O O . GLY A 1 147 ? -10.905 4.327 -10.995 1.00 63.47 147 GLY A O 1
ATOM 1118 N N . ASN A 1 148 ? -12.153 2.467 -11.070 1.00 38.06 148 ASN A N 1
ATOM 1119 C CA . ASN A 1 148 ? -13.432 3.124 -10.787 1.00 38.06 148 ASN A CA 1
ATOM 1120 C C . ASN A 1 148 ? -13.611 3.273 -9.265 1.00 38.06 148 ASN A C 1
ATOM 1122 O O . ASN A 1 148 ? -14.551 2.723 -8.693 1.00 38.06 148 ASN A O 1
ATOM 1126 N N . TRP A 1 149 ? -12.707 3.988 -8.601 1.00 39.06 149 TRP A N 1
ATOM 1127 C CA . TRP A 1 149 ? -12.838 4.308 -7.182 1.00 39.06 149 TRP A CA 1
ATOM 1128 C C . TRP A 1 149 ? -13.261 5.771 -7.059 1.00 39.06 149 TRP A C 1
ATOM 1130 O O . TRP A 1 149 ? -12.687 6.683 -7.657 1.00 39.06 149 TRP A O 1
ATOM 1140 N N . ILE A 1 150 ? -14.392 5.992 -6.392 1.00 32.34 150 ILE A N 1
ATOM 1141 C CA . ILE A 1 150 ? -14.972 7.322 -6.226 1.00 32.34 150 ILE A CA 1
ATOM 1142 C C . ILE A 1 150 ? -14.064 8.102 -5.272 1.00 32.34 150 ILE A C 1
ATOM 1144 O O . ILE A 1 150 ? -14.076 7.839 -4.073 1.00 32.34 150 ILE A O 1
ATOM 1148 N N . LYS A 1 151 ? -13.332 9.089 -5.806 1.00 28.45 151 LYS A N 1
ATOM 1149 C CA . LYS A 1 151 ? -12.613 10.115 -5.034 1.00 28.45 151 LYS A CA 1
ATOM 1150 C C . LYS A 1 151 ? -13.479 10.651 -3.889 1.00 28.45 151 LYS A C 1
ATOM 1152 O O . LYS A 1 151 ? -14.554 11.202 -4.149 1.00 28.45 151 LYS A O 1
ATOM 1157 N N . ARG A 1 152 ? -12.974 10.607 -2.655 1.00 35.16 152 ARG A N 1
ATOM 1158 C CA . ARG A 1 152 ? -13.383 11.528 -1.583 1.00 35.16 152 ARG A CA 1
ATOM 1159 C C . ARG A 1 152 ? -12.142 12.141 -0.931 1.00 35.16 152 ARG A C 1
ATOM 1161 O O . ARG A 1 152 ? -11.099 11.514 -0.877 1.00 35.16 152 ARG A O 1
ATOM 1168 N N . GLU A 1 153 ? -12.266 13.421 -0.600 1.00 35.06 153 GLU A N 1
ATOM 1169 C CA . GLU A 1 153 ? -11.202 14.421 -0.446 1.00 35.06 153 GLU A CA 1
ATOM 1170 C C . GLU A 1 153 ? -10.188 14.189 0.696 1.00 35.06 153 GLU A C 1
ATOM 1172 O O . GLU A 1 153 ? -10.523 13.685 1.763 1.00 35.06 153 GLU A O 1
ATOM 1177 N N . ASP A 1 154 ? -8.968 14.685 0.446 1.00 36.31 154 ASP A N 1
ATOM 1178 C CA . ASP A 1 154 ? -7.715 14.721 1.232 1.00 36.31 154 ASP A CA 1
ATOM 1179 C C . ASP A 1 154 ? -7.767 15.464 2.593 1.00 36.31 154 ASP A C 1
ATOM 1181 O O . ASP A 1 154 ? -6.859 16.216 2.959 1.00 36.31 154 ASP A O 1
ATOM 1185 N N . THR A 1 155 ? -8.800 15.259 3.407 1.00 37.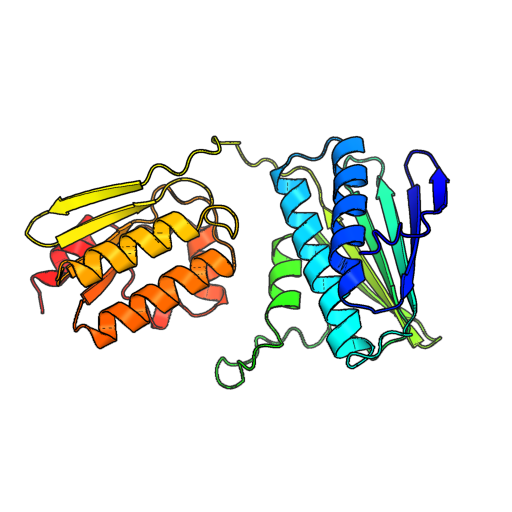62 155 THR A N 1
ATOM 1186 C CA . THR A 1 155 ? -8.790 15.785 4.783 1.00 37.62 155 THR A CA 1
ATOM 1187 C C . THR A 1 155 ? -9.210 14.713 5.767 1.00 37.62 155 THR A C 1
ATOM 1189 O O . THR A 1 155 ? -10.378 14.358 5.863 1.00 37.62 155 THR A O 1
ATOM 1192 N N . MET A 1 156 ? -8.232 14.217 6.524 1.00 46.19 156 MET A N 1
ATOM 1193 C CA . MET A 1 156 ? -8.465 13.368 7.685 1.00 46.19 156 MET A CA 1
ATOM 1194 C C . MET A 1 156 ? -9.175 14.169 8.777 1.00 46.19 156 MET A C 1
ATOM 1196 O O . MET A 1 156 ? -8.545 14.829 9.607 1.00 46.19 156 MET A O 1
ATOM 1200 N N . GLU A 1 157 ? -10.501 14.106 8.775 1.00 53.00 157 GLU A N 1
ATOM 1201 C CA . GLU A 1 157 ? -11.311 14.465 9.929 1.00 53.00 157 GLU A CA 1
ATOM 1202 C C . GLU A 1 157 ? -11.279 13.295 10.917 1.00 53.00 157 GLU A C 1
ATOM 1204 O O . GLU A 1 157 ? -11.498 12.141 10.559 1.00 53.00 157 GLU A O 1
ATOM 1209 N N . HIS A 1 158 ? -10.950 13.584 12.173 1.00 61.50 158 HIS A N 1
ATOM 1210 C CA . HIS A 1 158 ? -11.040 12.615 13.253 1.00 61.50 158 HIS A CA 1
ATOM 1211 C C . HIS A 1 158 ? -11.711 13.268 14.451 1.00 61.50 158 HIS A C 1
ATOM 1213 O O . HIS A 1 158 ? -11.290 14.328 14.917 1.00 61.50 158 HIS A O 1
ATOM 1219 N N . THR A 1 159 ? -12.751 12.624 14.974 1.00 62.97 159 THR A N 1
ATOM 1220 C CA . THR A 1 159 ? -13.451 13.114 16.163 1.00 62.97 159 THR A CA 1
ATOM 1221 C C . THR A 1 159 ? -13.254 12.136 17.311 1.00 62.97 159 THR A C 1
ATOM 1223 O O . THR A 1 159 ? -13.390 10.923 17.142 1.00 62.97 159 THR A O 1
ATOM 1226 N N . ALA A 1 160 ? -12.928 12.669 18.490 1.00 69.12 160 ALA A N 1
ATOM 1227 C CA . ALA A 1 160 ? -12.958 11.929 19.743 1.00 69.12 160 ALA A CA 1
ATOM 1228 C C . ALA A 1 160 ? -14.258 12.269 20.478 1.00 69.12 160 ALA A C 1
ATOM 1230 O O . ALA A 1 160 ? -14.456 13.409 20.904 1.00 69.12 160 ALA A O 1
ATOM 1231 N N . LEU A 1 161 ? -15.147 11.289 20.624 1.00 77.12 161 LEU A N 1
ATOM 1232 C CA . LEU A 1 161 ? -16.391 11.434 21.379 1.00 77.12 161 LEU A CA 1
ATOM 1233 C C . LEU A 1 161 ? -16.325 10.604 22.654 1.00 77.12 161 LEU A C 1
ATOM 1235 O O . LEU A 1 161 ? -15.833 9.477 22.649 1.00 77.12 161 LEU A O 1
ATOM 1239 N N . GLN A 1 162 ? -16.838 11.159 23.750 1.00 75.19 162 GLN A N 1
ATOM 1240 C CA . GLN A 1 162 ? -16.973 10.431 25.004 1.00 75.19 162 GLN A CA 1
ATOM 1241 C C . GLN A 1 162 ? -18.421 9.962 25.165 1.00 75.19 162 GLN A C 1
ATOM 1243 O O . GLN A 1 162 ? -19.331 10.782 25.271 1.00 75.19 162 GLN A O 1
ATOM 1248 N N . GLN A 1 163 ? -18.627 8.648 25.192 1.00 74.81 163 GLN A N 1
ATOM 1249 C CA . GLN A 1 163 ? -19.929 8.009 25.395 1.00 74.81 163 GLN A CA 1
ATOM 1250 C C . GLN A 1 163 ? -19.804 7.004 26.539 1.00 74.81 163 GLN A C 1
ATOM 1252 O O . GLN A 1 163 ? -18.989 6.090 26.472 1.00 74.81 163 GLN A O 1
ATOM 1257 N N . ASP A 1 164 ? -20.546 7.202 27.631 1.00 75.00 164 ASP A N 1
ATOM 1258 C CA . ASP A 1 164 ? -20.572 6.293 28.792 1.00 75.00 164 ASP A CA 1
ATOM 1259 C C . ASP A 1 164 ? -19.183 5.904 29.350 1.00 75.00 164 ASP A C 1
ATOM 1261 O O . ASP A 1 164 ? -18.925 4.773 29.774 1.00 75.00 164 ASP A O 1
ATOM 1265 N N . GLY A 1 165 ? -18.250 6.864 29.347 1.00 84.62 165 GLY A N 1
ATOM 1266 C CA . GLY A 1 165 ? -16.869 6.665 29.805 1.00 84.62 165 GLY A CA 1
ATOM 1267 C C . GLY A 1 165 ? -15.976 5.884 28.830 1.00 84.62 165 GLY A C 1
ATOM 1268 O O . GLY A 1 165 ? -14.854 5.520 29.191 1.00 84.62 165 GLY A O 1
ATOM 1269 N N . VAL A 1 166 ? -16.456 5.635 27.613 1.00 92.75 166 VAL A N 1
ATOM 1270 C CA . VAL A 1 166 ? -15.700 5.127 26.466 1.00 92.75 166 VAL A CA 1
ATOM 1271 C C . VAL A 1 166 ? -15.312 6.300 25.582 1.00 92.75 166 VAL A C 1
ATOM 1273 O O . VAL A 1 166 ? -16.131 7.177 25.315 1.00 92.75 166 VAL A O 1
ATOM 1276 N N . VAL A 1 167 ? -14.061 6.323 25.136 1.00 95.06 167 VAL A N 1
ATOM 1277 C CA . VAL A 1 167 ? -13.622 7.244 24.087 1.00 95.06 167 VAL A CA 1
ATOM 1278 C C . VAL A 1 167 ? -13.732 6.524 22.748 1.00 95.06 167 VAL A C 1
ATOM 1280 O O . VAL A 1 167 ? -13.198 5.425 22.596 1.00 95.06 167 VAL A O 1
ATOM 1283 N N . VAL A 1 168 ? -14.432 7.132 21.796 1.00 95.31 168 VAL A N 1
ATOM 1284 C CA . VAL A 1 168 ? -14.602 6.624 20.432 1.00 95.31 168 VAL A CA 1
ATOM 1285 C C . VAL A 1 168 ? -13.854 7.544 19.479 1.00 95.31 168 VAL A C 1
ATOM 1287 O O . VAL A 1 168 ? -14.095 8.752 19.475 1.00 95.31 168 VAL A O 1
ATOM 1290 N N . LEU A 1 169 ? -12.938 6.969 18.705 1.00 94.38 169 LEU A N 1
ATOM 1291 C CA . LEU A 1 169 ? -12.152 7.651 17.684 1.00 94.38 169 LEU A CA 1
ATOM 1292 C C . LEU A 1 169 ? -12.701 7.291 16.313 1.00 94.38 169 LEU A C 1
ATOM 1294 O O . LEU A 1 169 ? -12.840 6.109 16.023 1.00 94.38 169 LEU A O 1
ATOM 1298 N N . THR A 1 170 ? -12.977 8.296 15.491 1.00 91.94 170 THR A N 1
ATOM 1299 C CA . THR A 1 170 ? -13.615 8.145 14.172 1.00 91.94 170 THR A CA 1
ATOM 1300 C C . THR A 1 170 ? -12.712 8.722 13.081 1.00 91.94 170 THR A C 1
ATOM 1302 O O . THR A 1 170 ? -12.938 9.850 12.650 1.00 91.94 170 THR A O 1
ATOM 1305 N N . PRO A 1 171 ? -11.609 8.048 12.703 1.00 88.31 171 PRO A N 1
ATOM 1306 C CA . PRO A 1 171 ? -10.868 8.426 11.504 1.00 88.31 171 PRO A CA 1
ATOM 1307 C C . PRO A 1 171 ? -11.742 8.297 10.249 1.00 88.31 171 PRO A C 1
ATOM 1309 O O . PRO A 1 171 ? -12.580 7.401 10.165 1.00 88.31 171 PRO A O 1
ATOM 1312 N N . ALA A 1 172 ? -11.494 9.156 9.264 1.00 80.75 172 ALA A N 1
ATOM 1313 C CA . ALA A 1 172 ? -12.176 9.139 7.977 1.00 80.75 172 ALA A CA 1
ATOM 1314 C C . ALA A 1 172 ? -11.183 9.252 6.811 1.00 80.75 172 ALA A C 1
ATOM 1316 O O . ALA A 1 172 ? -10.126 9.874 6.939 1.00 80.75 172 ALA A O 1
ATOM 1317 N N . GLY A 1 173 ? -11.555 8.678 5.667 1.00 68.31 173 GLY A N 1
ATOM 1318 C CA . GLY A 1 173 ? -10.760 8.668 4.442 1.00 68.31 173 GLY A CA 1
ATOM 1319 C C . GLY A 1 173 ? -9.749 7.524 4.388 1.00 68.31 173 GLY A C 1
ATOM 1320 O O . GLY A 1 173 ? -9.968 6.437 4.923 1.00 68.31 173 GLY A O 1
ATOM 1321 N N . GLU A 1 174 ? -8.638 7.754 3.703 1.00 65.44 174 GLU A N 1
ATOM 1322 C CA . GLU A 1 174 ? -7.565 6.771 3.563 1.00 65.44 174 GLU A CA 1
ATOM 1323 C C . GLU A 1 174 ? -6.556 6.927 4.702 1.00 65.44 174 GLU A C 1
ATOM 1325 O O . GLU A 1 174 ? -6.138 8.041 5.010 1.00 65.44 174 GLU A O 1
ATOM 1330 N N . LEU A 1 175 ? -6.142 5.822 5.325 1.00 71.62 175 LEU A N 1
ATOM 1331 C CA . LEU A 1 175 ? -5.073 5.830 6.323 1.00 71.62 175 LEU A CA 1
ATOM 1332 C C . LEU A 1 175 ? -3.765 5.362 5.683 1.00 71.62 175 LEU A C 1
ATOM 1334 O O . LEU A 1 175 ? -3.625 4.184 5.345 1.00 71.62 175 LEU A O 1
ATOM 1338 N N . ASP A 1 176 ? -2.800 6.270 5.571 1.00 66.56 176 ASP A N 1
ATOM 1339 C CA . ASP A 1 176 ? -1.506 6.017 4.945 1.00 66.56 176 ASP A CA 1
ATOM 1340 C C . ASP A 1 176 ? -0.327 6.645 5.710 1.00 66.56 176 ASP A C 1
ATOM 1342 O O . ASP A 1 176 ? -0.489 7.372 6.693 1.00 66.56 176 ASP A O 1
ATOM 1346 N N . VAL A 1 177 ? 0.900 6.397 5.250 1.00 57.03 177 VAL A N 1
ATOM 1347 C CA . VAL A 1 177 ? 2.120 6.990 5.831 1.00 57.03 177 VAL A CA 1
ATOM 1348 C C . VAL A 1 177 ? 2.109 8.526 5.934 1.00 57.03 177 VAL A C 1
ATOM 1350 O O . VAL A 1 177 ? 2.819 9.081 6.773 1.00 57.03 177 VAL A O 1
ATOM 1353 N N . ASN A 1 178 ? 1.343 9.233 5.099 1.00 55.03 178 ASN A N 1
ATOM 1354 C CA . ASN A 1 178 ? 1.320 10.695 5.077 1.00 55.03 178 ASN A CA 1
ATOM 1355 C C . ASN A 1 178 ? 0.425 11.276 6.175 1.00 55.03 178 ASN A C 1
ATOM 1357 O O . ASN A 1 178 ? 0.661 12.402 6.617 1.00 55.03 178 ASN A O 1
ATOM 1361 N N . ASN A 1 179 ? -0.595 10.535 6.607 1.00 63.56 179 ASN A N 1
ATOM 1362 C CA . ASN A 1 179 ? -1.633 11.053 7.494 1.00 63.56 179 ASN A CA 1
ATOM 1363 C C . ASN A 1 179 ? -1.842 10.218 8.774 1.00 63.56 179 ASN A C 1
ATOM 1365 O O . ASN A 1 179 ? -2.465 10.686 9.727 1.00 63.56 179 ASN A O 1
ATOM 1369 N N . VAL A 1 180 ? -1.248 9.026 8.873 1.00 79.19 180 VAL A N 1
ATOM 1370 C CA . VAL A 1 180 ? -1.383 8.140 10.038 1.00 79.19 180 VAL A CA 1
ATOM 1371 C C . VAL A 1 180 ? -0.829 8.740 11.336 1.00 79.19 180 VAL A C 1
ATOM 1373 O O . VAL A 1 180 ? -1.292 8.403 12.430 1.00 79.19 180 VAL A O 1
ATOM 1376 N N . ASP A 1 181 ? 0.136 9.656 11.242 1.00 81.31 181 ASP A N 1
ATOM 1377 C CA . ASP A 1 181 ? 0.763 10.284 12.405 1.00 81.31 181 ASP A CA 1
ATOM 1378 C C . ASP A 1 181 ? -0.268 10.992 13.302 1.00 81.31 181 ASP A C 1
ATOM 1380 O O . ASP A 1 181 ? -0.184 10.874 14.526 1.00 81.31 181 ASP A O 1
ATOM 1384 N N . SER A 1 182 ? -1.300 11.628 12.731 1.00 80.62 182 SER A N 1
ATOM 1385 C CA . SER A 1 182 ? -2.352 12.269 13.533 1.00 80.62 182 SER A CA 1
ATOM 1386 C C . SER A 1 182 ? -3.221 11.261 14.285 1.00 80.62 182 SER A C 1
ATOM 1388 O O . SER A 1 182 ? -3.575 11.495 15.441 1.00 80.62 182 SER A O 1
ATOM 1390 N N . LEU A 1 183 ? -3.531 10.110 13.675 1.00 87.56 183 LEU A N 1
ATOM 1391 C CA . LEU A 1 183 ? -4.264 9.033 14.350 1.00 87.56 183 LEU A CA 1
ATOM 1392 C C . LEU A 1 183 ? -3.430 8.436 15.490 1.00 87.56 183 LEU A C 1
ATOM 1394 O O . LEU A 1 183 ? -3.953 8.181 16.579 1.00 87.56 183 LEU A O 1
ATOM 1398 N N . ARG A 1 184 ? -2.125 8.245 15.262 1.00 90.00 184 ARG A N 1
ATOM 1399 C CA . ARG A 1 184 ? -1.191 7.771 16.288 1.00 90.00 184 ARG A CA 1
ATOM 1400 C C . ARG A 1 184 ? -1.174 8.712 17.486 1.00 90.00 184 ARG A C 1
ATOM 1402 O O . ARG A 1 184 ? -1.376 8.258 18.612 1.00 90.00 184 ARG A O 1
ATOM 1409 N N . ASP A 1 185 ? -0.971 10.002 17.244 1.00 87.94 185 ASP A N 1
ATOM 1410 C CA . ASP A 1 185 ? -0.887 11.010 18.300 1.00 87.94 185 ASP A CA 1
ATOM 1411 C C . ASP A 1 185 ? -2.185 11.086 19.110 1.00 87.94 185 ASP A C 1
ATOM 1413 O O . ASP A 1 185 ? -2.151 11.245 20.333 1.00 87.94 185 ASP A O 1
ATOM 1417 N N . LEU A 1 186 ? -3.333 10.893 18.457 1.00 89.44 186 LEU A N 1
ATOM 1418 C CA . LEU A 1 186 ? -4.625 10.896 19.124 1.00 89.44 186 LEU A CA 1
ATOM 1419 C C . LEU A 1 186 ? -4.823 9.661 20.015 1.00 89.44 186 LEU A C 1
ATOM 1421 O O . LEU A 1 186 ? -5.175 9.805 21.188 1.00 89.44 186 LEU A O 1
ATOM 1425 N N . ILE A 1 187 ? -4.537 8.458 19.504 1.00 93.19 187 ILE A N 1
ATOM 1426 C CA . ILE A 1 187 ? -4.585 7.218 20.296 1.00 93.19 187 ILE A CA 1
ATOM 1427 C C . ILE A 1 187 ? -3.672 7.338 21.522 1.00 93.19 187 ILE A C 1
ATOM 1429 O O . ILE A 1 187 ? -4.068 7.025 22.648 1.00 93.19 187 ILE A O 1
ATOM 1433 N N . GLU A 1 188 ? -2.440 7.798 21.314 1.00 92.88 188 GLU A N 1
ATOM 1434 C CA . GLU A 1 188 ? -1.456 7.936 22.383 1.00 92.88 188 GLU A CA 1
ATOM 1435 C C . GLU A 1 188 ? -1.843 9.014 23.394 1.00 92.88 188 GLU A C 1
ATOM 1437 O O . GLU A 1 188 ? -1.706 8.797 24.602 1.00 92.88 188 GLU A O 1
ATOM 1442 N N . GLY A 1 189 ? -2.373 10.138 22.916 1.00 91.12 189 GLY A N 1
ATOM 1443 C CA . GLY A 1 189 ? -2.872 11.226 23.744 1.00 91.12 189 GLY A CA 1
ATOM 1444 C C . GLY A 1 189 ? -3.997 10.773 24.671 1.00 91.12 189 GLY A C 1
ATOM 1445 O O . GLY A 1 189 ? -3.952 11.052 25.868 1.00 91.12 189 GLY A O 1
ATOM 1446 N N . GLU A 1 190 ? -4.971 10.019 24.161 1.00 91.94 190 GLU A N 1
ATOM 1447 C CA . GLU A 1 190 ? -6.074 9.496 24.974 1.00 91.94 190 GLU A CA 1
ATOM 1448 C C . GLU A 1 190 ? -5.600 8.476 26.014 1.00 91.94 190 GLU A C 1
ATOM 1450 O O . GLU A 1 190 ? -5.981 8.547 27.187 1.00 91.94 190 GLU A O 1
ATOM 1455 N N . ILE A 1 191 ? -4.692 7.574 25.635 1.00 92.50 191 ILE A N 1
ATOM 1456 C CA . ILE A 1 191 ? -4.076 6.639 26.586 1.00 92.50 191 ILE A CA 1
ATOM 1457 C C . ILE A 1 191 ? -3.317 7.406 27.684 1.00 92.50 191 ILE A C 1
ATOM 1459 O O . ILE A 1 191 ? -3.414 7.057 28.864 1.00 92.50 191 ILE A O 1
ATOM 1463 N N . ALA A 1 192 ? -2.583 8.464 27.329 1.00 91.25 192 ALA A N 1
ATOM 1464 C CA . ALA A 1 192 ? -1.825 9.280 28.277 1.00 91.25 192 ALA A CA 1
ATOM 1465 C C . ALA A 1 192 ? -2.721 10.077 29.240 1.00 91.25 192 ALA A C 1
ATOM 1467 O O . ALA A 1 192 ? -2.356 10.247 30.405 1.00 91.25 192 ALA A O 1
ATOM 1468 N N . LYS A 1 193 ? -3.909 10.507 28.794 1.00 89.56 193 LYS A N 1
ATOM 1469 C CA . LYS A 1 193 ? -4.928 11.165 29.635 1.00 89.56 193 LYS A CA 1
ATOM 1470 C C . LYS A 1 193 ? -5.570 10.226 30.666 1.00 89.56 193 LYS A C 1
ATOM 1472 O O . LYS A 1 193 ? -6.301 10.690 31.537 1.00 89.56 193 LYS A O 1
ATOM 1477 N N . GLY A 1 194 ? -5.284 8.924 30.605 1.00 88.56 194 GLY A N 1
ATOM 1478 C CA . GLY A 1 194 ? -5.799 7.931 31.547 1.00 88.56 194 GLY A CA 1
ATOM 1479 C C . GLY A 1 194 ? -7.107 7.273 31.108 1.00 88.56 194 GLY A C 1
ATOM 1480 O O . GLY A 1 194 ? -7.764 6.631 31.932 1.00 88.56 194 GLY A O 1
ATOM 1481 N N . THR A 1 195 ? -7.479 7.396 29.830 1.00 91.00 195 THR A N 1
ATOM 1482 C CA . THR A 1 195 ? -8.627 6.693 29.247 1.00 91.00 195 THR A CA 1
ATOM 1483 C C . THR A 1 195 ? -8.515 5.190 29.495 1.00 91.00 195 THR A C 1
ATOM 1485 O O . THR A 1 195 ? -7.453 4.597 29.332 1.00 91.00 195 THR A O 1
ATOM 1488 N N . ARG A 1 196 ? -9.615 4.556 29.917 1.00 93.31 196 ARG A N 1
ATOM 1489 C CA . ARG A 1 196 ? -9.652 3.121 30.267 1.00 93.31 196 ARG A CA 1
ATOM 1490 C C . ARG A 1 196 ? -10.294 2.246 29.194 1.00 93.31 196 ARG A C 1
ATOM 1492 O O . ARG A 1 196 ? -10.024 1.046 29.164 1.00 93.31 196 ARG A O 1
ATOM 1499 N N . LYS A 1 197 ? -11.132 2.840 28.346 1.00 95.88 197 LYS A N 1
ATOM 1500 C CA . LYS A 1 197 ? -11.916 2.176 27.304 1.00 95.88 197 LYS A CA 1
ATOM 1501 C C . LYS A 1 197 ? -11.821 3.013 26.034 1.00 95.88 197 LYS A C 1
ATOM 1503 O O . LYS A 1 197 ? -12.213 4.178 26.053 1.00 95.88 197 LYS A O 1
ATOM 1508 N N . LEU A 1 198 ? -11.270 2.428 24.978 1.00 96.38 198 LEU A N 1
ATOM 1509 C CA . LEU A 1 198 ? -11.040 3.087 23.699 1.00 96.38 198 LEU A CA 1
ATOM 1510 C C . LEU A 1 198 ? -11.605 2.221 22.570 1.00 96.38 198 LEU A C 1
ATOM 1512 O O . LEU A 1 198 ? -11.325 1.021 22.512 1.00 96.38 198 LEU A O 1
ATOM 1516 N N . VAL A 1 199 ? -12.377 2.838 21.682 1.00 97.19 199 VAL A N 1
ATOM 1517 C CA . VAL A 1 199 ? -12.867 2.247 20.432 1.00 97.19 199 VAL A CA 1
ATOM 1518 C C . VAL A 1 199 ? -12.302 3.056 19.278 1.00 97.19 199 VAL A C 1
ATOM 1520 O O . VAL A 1 199 ? -12.340 4.284 19.322 1.00 97.19 199 VAL A O 1
ATOM 1523 N N . VAL A 1 200 ? -11.795 2.378 18.253 1.00 96.38 200 VAL A N 1
ATOM 1524 C CA . VAL A 1 200 ? -11.518 2.989 16.951 1.00 96.38 200 VAL A CA 1
ATOM 1525 C C . VAL A 1 200 ? -12.574 2.499 15.969 1.00 96.38 200 VAL A C 1
ATOM 1527 O O . VAL A 1 200 ? -12.640 1.309 15.668 1.00 96.38 200 VAL A O 1
ATOM 1530 N N . ASP A 1 201 ? -13.417 3.418 15.528 1.00 95.50 201 ASP A N 1
ATOM 1531 C CA . ASP A 1 201 ? -14.477 3.209 14.552 1.00 95.50 201 ASP A CA 1
ATOM 1532 C C . ASP A 1 201 ? -13.932 3.486 13.149 1.00 95.50 201 ASP A C 1
ATOM 1534 O O . ASP A 1 201 ? -13.481 4.594 12.872 1.00 95.50 201 ASP A O 1
ATOM 1538 N N . LEU A 1 202 ? -13.934 2.470 12.286 1.00 93.56 202 LEU A N 1
ATOM 1539 C CA . LEU A 1 202 ? -13.393 2.544 10.928 1.00 93.56 202 LEU A CA 1
ATOM 1540 C C . LEU A 1 202 ? -14.490 2.664 9.856 1.00 93.56 202 LEU A C 1
ATOM 1542 O O . LEU A 1 202 ? -14.210 2.419 8.685 1.00 93.56 202 LEU A O 1
ATOM 1546 N N . ALA A 1 203 ? -15.715 3.059 10.233 1.00 90.06 203 ALA A N 1
ATOM 1547 C CA . ALA A 1 203 ? -16.849 3.179 9.311 1.00 90.06 203 ALA A CA 1
ATOM 1548 C C . ALA A 1 203 ? -16.550 4.069 8.095 1.00 90.06 203 ALA A C 1
ATOM 1550 O O . ALA A 1 203 ? -16.907 3.722 6.971 1.00 90.06 203 ALA A O 1
ATOM 1551 N N . ASP A 1 204 ? -15.866 5.190 8.320 1.00 83.56 204 ASP A N 1
ATOM 1552 C CA . ASP A 1 204 ? -15.535 6.164 7.279 1.00 83.56 204 ASP A CA 1
ATOM 1553 C C . ASP A 1 204 ? -14.128 5.956 6.690 1.00 83.56 204 ASP A C 1
ATOM 1555 O O . ASP A 1 204 ? -13.646 6.802 5.934 1.00 83.56 204 ASP A O 1
ATOM 1559 N N . VAL A 1 205 ? -13.459 4.839 7.008 1.00 81.75 205 VAL A N 1
ATOM 1560 C CA . VAL A 1 205 ? -12.129 4.508 6.481 1.00 81.75 205 VAL A CA 1
ATOM 1561 C C . VAL A 1 205 ? -12.245 3.610 5.254 1.00 81.75 205 VAL A C 1
ATOM 1563 O O . VAL A 1 205 ? -12.616 2.439 5.350 1.00 81.75 205 VAL A O 1
ATOM 1566 N N . SER A 1 206 ? -11.883 4.145 4.090 1.00 67.62 206 SER A N 1
ATOM 1567 C CA . SER A 1 206 ? -11.970 3.436 2.806 1.00 67.62 206 SER A CA 1
ATOM 1568 C C . SER A 1 206 ? -10.742 2.576 2.494 1.00 67.62 206 SER A C 1
ATOM 1570 O O . SER A 1 206 ? -10.856 1.610 1.739 1.00 67.62 206 SER A O 1
ATOM 1572 N N . TYR A 1 207 ? -9.580 2.894 3.076 1.00 70.12 207 TYR A N 1
ATOM 1573 C CA . TYR A 1 207 ? -8.308 2.215 2.807 1.00 70.12 207 TYR A CA 1
ATOM 1574 C C . TYR A 1 207 ? -7.333 2.311 3.993 1.00 70.12 207 TYR A C 1
ATOM 1576 O O . TYR A 1 207 ? -7.379 3.265 4.770 1.00 70.12 207 TYR A O 1
ATOM 1584 N N . MET A 1 208 ? -6.437 1.324 4.129 1.00 74.56 208 MET A N 1
ATOM 1585 C CA . MET A 1 208 ? -5.375 1.296 5.141 1.00 74.56 208 MET A CA 1
ATOM 1586 C C . MET A 1 208 ? -4.087 0.656 4.603 1.00 74.56 208 MET A C 1
ATOM 1588 O O . MET A 1 208 ? -4.117 -0.495 4.174 1.00 74.56 208 MET A O 1
ATOM 1592 N N . ASP A 1 209 ? -2.944 1.335 4.723 1.00 66.81 209 ASP A N 1
ATOM 1593 C CA . ASP A 1 209 ? -1.627 0.768 4.396 1.00 66.81 209 ASP A CA 1
ATOM 1594 C C . ASP A 1 209 ? -0.917 0.106 5.604 1.00 66.81 209 ASP A C 1
ATOM 1596 O O . ASP A 1 209 ? -1.452 -0.038 6.711 1.00 66.81 209 ASP A O 1
ATOM 1600 N N . SER A 1 210 ? 0.334 -0.316 5.403 1.00 65.50 210 SER A N 1
ATOM 1601 C CA . SER A 1 210 ? 1.162 -0.928 6.449 1.00 65.50 210 SER A CA 1
ATOM 1602 C C . SER A 1 210 ? 1.471 0.017 7.619 1.00 65.50 210 SER A C 1
ATOM 1604 O O . SER A 1 210 ? 1.565 -0.443 8.763 1.00 65.50 210 SER A O 1
ATOM 1606 N N . ALA A 1 211 ? 1.590 1.324 7.371 1.00 70.44 211 ALA A N 1
ATOM 1607 C CA . ALA A 1 211 ? 1.831 2.326 8.400 1.00 70.44 211 ALA A CA 1
ATOM 1608 C C . ALA A 1 211 ? 0.579 2.522 9.272 1.00 70.44 211 ALA A C 1
ATOM 1610 O O . ALA A 1 211 ? 0.683 2.566 10.505 1.00 70.44 211 ALA A O 1
ATOM 1611 N N . ALA A 1 212 ? -0.608 2.537 8.658 1.00 81.19 212 ALA A N 1
ATOM 1612 C CA . ALA A 1 212 ? -1.897 2.587 9.343 1.00 81.19 212 ALA A CA 1
ATOM 1613 C C . ALA A 1 212 ? -2.128 1.378 10.257 1.00 81.19 212 ALA A C 1
ATOM 1615 O O . ALA A 1 212 ? -2.428 1.529 11.448 1.00 81.19 212 ALA A O 1
ATOM 1616 N N . LEU A 1 213 ? -1.901 0.167 9.744 1.00 83.50 213 LEU A N 1
ATOM 1617 C CA . LEU A 1 213 ? -1.984 -1.056 10.548 1.00 83.50 213 LEU A CA 1
ATOM 1618 C C . LEU A 1 213 ? -0.948 -1.064 11.677 1.00 83.50 213 LEU A C 1
ATOM 1620 O O . LEU A 1 213 ? -1.272 -1.408 12.817 1.00 83.50 213 LEU A O 1
ATOM 1624 N N . GLY A 1 214 ? 0.291 -0.656 11.385 1.00 78.44 214 GLY A N 1
ATOM 1625 C CA . GLY A 1 214 ? 1.361 -0.536 12.373 1.00 78.44 214 GLY A CA 1
ATOM 1626 C C . GLY A 1 214 ? 0.988 0.405 13.519 1.00 78.44 214 GLY A C 1
ATOM 1627 O O . GLY A 1 214 ? 1.247 0.097 14.687 1.00 78.44 214 GLY A O 1
ATOM 1628 N N . THR A 1 215 ? 0.298 1.501 13.205 1.00 87.12 215 THR A N 1
ATOM 1629 C CA . THR A 1 215 ? -0.230 2.447 14.191 1.00 87.12 215 THR A CA 1
ATOM 1630 C C . THR A 1 215 ? -1.303 1.823 15.077 1.00 87.12 215 THR A C 1
ATOM 1632 O O . THR A 1 215 ? -1.186 1.917 16.301 1.00 87.12 215 THR A O 1
ATOM 1635 N N . LEU A 1 216 ? -2.284 1.104 14.519 1.00 90.94 216 LEU A N 1
ATOM 1636 C CA . LEU A 1 216 ? -3.286 0.399 15.331 1.00 90.94 216 LEU A CA 1
ATOM 1637 C C . LEU A 1 216 ? -2.653 -0.679 16.222 1.00 90.94 216 LEU A C 1
ATOM 1639 O O . LEU A 1 216 ? -2.998 -0.802 17.400 1.00 90.94 216 LEU A O 1
ATOM 1643 N N . VAL A 1 217 ? -1.687 -1.440 15.700 1.00 87.19 217 VAL A N 1
ATOM 1644 C CA . VAL A 1 217 ? -0.973 -2.476 16.464 1.00 87.19 217 VAL A CA 1
ATOM 1645 C C . VAL A 1 217 ? -0.135 -1.860 17.588 1.00 87.19 217 VAL A C 1
ATOM 1647 O O . VAL A 1 217 ? -0.125 -2.375 18.711 1.00 87.19 217 VAL A O 1
ATOM 1650 N N . SER A 1 218 ? 0.563 -0.757 17.317 1.00 84.38 218 SER A N 1
ATOM 1651 C CA . SER A 1 218 ? 1.320 -0.005 18.323 1.00 84.38 218 SER A CA 1
ATOM 1652 C C . SER A 1 218 ? 0.394 0.557 19.406 1.00 84.38 218 SER A C 1
ATOM 1654 O O . SER A 1 218 ? 0.657 0.377 20.600 1.00 84.38 218 SER A O 1
ATOM 1656 N N . GLY A 1 219 ? -0.739 1.137 18.998 1.00 91.25 219 GLY A N 1
ATOM 1657 C CA . GLY A 1 219 ? -1.799 1.616 19.882 1.00 91.25 219 GLY A CA 1
ATOM 1658 C C . GLY A 1 219 ? -2.324 0.518 20.805 1.00 91.25 219 GLY A C 1
ATOM 1659 O O . GLY A 1 219 ? -2.328 0.688 22.024 1.00 91.25 219 GLY A O 1
ATOM 1660 N N . LEU A 1 220 ? -2.653 -0.655 20.258 1.00 91.12 220 LEU A N 1
ATOM 1661 C CA . LEU A 1 220 ? -3.084 -1.824 21.029 1.00 91.12 220 LEU A CA 1
ATOM 1662 C C . LEU A 1 220 ? -2.015 -2.289 22.032 1.00 91.12 220 LEU A C 1
ATOM 1664 O O . LEU A 1 220 ? -2.329 -2.588 23.188 1.00 91.12 220 LEU A O 1
ATOM 1668 N N . LYS A 1 221 ? -0.739 -2.346 21.625 1.00 84.88 221 LYS A N 1
ATOM 1669 C CA . LYS A 1 221 ? 0.373 -2.710 22.525 1.00 84.88 221 LYS A CA 1
ATOM 1670 C C . LYS A 1 221 ? 0.494 -1.720 23.686 1.00 84.88 221 LYS A C 1
ATOM 1672 O O . LYS A 1 221 ? 0.588 -2.148 24.838 1.00 84.88 221 LYS A O 1
ATOM 1677 N N . LYS A 1 222 ? 0.452 -0.414 23.404 1.00 90.31 222 LYS A N 1
ATOM 1678 C CA . LYS A 1 222 ? 0.489 0.646 24.426 1.00 90.31 222 LYS A CA 1
ATOM 1679 C C . LYS A 1 222 ? -0.730 0.585 25.346 1.00 90.31 222 LYS A C 1
ATOM 1681 O O . LYS A 1 222 ? -0.577 0.662 26.566 1.00 90.31 222 LYS A O 1
ATOM 1686 N N . ALA A 1 223 ? -1.918 0.363 24.788 1.00 92.38 223 ALA A N 1
ATOM 1687 C CA . ALA A 1 223 ? -3.151 0.198 25.546 1.00 92.38 223 ALA A CA 1
ATOM 1688 C C . ALA A 1 223 ? -3.033 -0.954 26.555 1.00 92.38 223 ALA A C 1
ATOM 1690 O O . ALA A 1 223 ? -3.274 -0.756 27.746 1.00 92.38 223 ALA A O 1
ATOM 1691 N N . ARG A 1 224 ? -2.528 -2.121 26.129 1.00 91.06 224 ARG A N 1
ATOM 1692 C CA . ARG A 1 224 ? -2.273 -3.264 27.025 1.00 91.06 224 ARG A CA 1
ATOM 1693 C C . ARG A 1 224 ? -1.303 -2.919 28.156 1.00 91.06 224 ARG A C 1
ATOM 1695 O O . ARG A 1 224 ? -1.588 -3.228 29.308 1.00 91.06 224 ARG A O 1
ATOM 1702 N N . GLN A 1 225 ? -0.198 -2.228 27.863 1.00 91.25 225 GLN A N 1
ATOM 1703 C CA . GLN A 1 225 ? 0.775 -1.805 28.885 1.00 91.25 225 GLN A CA 1
ATOM 1704 C C . GLN A 1 225 ? 0.171 -0.864 29.938 1.00 91.25 225 GLN A C 1
ATOM 1706 O O . GLN A 1 225 ? 0.613 -0.849 31.086 1.00 91.25 225 GLN A O 1
ATOM 1711 N N . LYS A 1 226 ? -0.835 -0.072 29.557 1.00 93.50 226 LYS A N 1
ATOM 1712 C CA . LYS A 1 226 ? -1.527 0.883 30.433 1.00 93.50 226 LYS A CA 1
ATOM 1713 C C . LYS A 1 226 ? -2.859 0.355 30.980 1.00 93.50 226 LYS A C 1
ATOM 1715 O O . LYS A 1 226 ? -3.570 1.096 31.657 1.00 93.50 226 LYS A O 1
ATOM 1720 N N . ASN A 1 227 ? -3.172 -0.927 30.762 1.00 93.25 227 ASN A N 1
ATOM 1721 C CA . ASN A 1 227 ? -4.445 -1.556 31.133 1.00 93.25 227 ASN A CA 1
ATOM 1722 C C . ASN A 1 227 ? -5.678 -0.818 30.568 1.00 93.25 227 ASN A C 1
ATOM 1724 O O . ASN A 1 227 ? -6.698 -0.682 31.247 1.00 93.25 227 ASN A O 1
ATOM 1728 N N . VAL A 1 228 ? -5.565 -0.333 29.333 1.00 95.38 228 VAL A N 1
ATOM 1729 C CA . VAL A 1 228 ? -6.651 0.253 28.543 1.00 95.38 228 VAL A CA 1
ATOM 1730 C C . VAL A 1 228 ? -7.238 -0.839 27.659 1.00 95.38 228 VAL A C 1
ATOM 1732 O O . VAL A 1 228 ? -6.505 -1.555 26.974 1.00 95.38 228 VAL A O 1
ATOM 1735 N N . GLN A 1 229 ? -8.558 -0.983 27.675 1.00 94.44 229 GLN A N 1
ATOM 1736 C CA . GLN A 1 229 ? -9.249 -1.897 26.775 1.00 94.44 229 GLN A CA 1
ATOM 1737 C C . GLN A 1 229 ? -9.436 -1.200 25.423 1.00 94.44 229 GLN A C 1
ATOM 1739 O O . GLN A 1 229 ? -10.073 -0.150 25.358 1.00 94.44 229 GLN A O 1
ATOM 1744 N N . PHE A 1 230 ? -8.850 -1.773 24.373 1.00 95.69 230 PHE A N 1
ATOM 1745 C CA . PHE A 1 230 ? -8.803 -1.218 23.020 1.00 95.69 230 PHE A CA 1
ATOM 1746 C C . PHE A 1 230 ? -9.587 -2.128 22.073 1.00 95.69 230 PHE A C 1
ATOM 1748 O O . PHE A 1 230 ? -9.271 -3.317 21.975 1.00 95.69 230 PHE A O 1
ATOM 1755 N N . LYS A 1 231 ? -10.588 -1.577 21.387 1.00 96.50 231 LYS A N 1
ATOM 1756 C CA . LYS A 1 231 ? -11.471 -2.297 20.459 1.00 96.50 231 LYS A CA 1
ATOM 1757 C C . LYS A 1 231 ? -11.545 -1.585 19.112 1.00 96.50 231 LYS A C 1
ATOM 1759 O O . LYS A 1 231 ? -11.259 -0.392 19.032 1.00 96.50 231 LYS A O 1
ATOM 1764 N N . VAL A 1 232 ? -11.932 -2.321 18.079 1.00 96.69 232 VAL A N 1
ATOM 1765 C CA . VAL A 1 232 ? -12.129 -1.803 16.719 1.00 96.69 232 VAL A CA 1
ATOM 1766 C C . VAL A 1 232 ? -13.569 -2.082 16.290 1.00 96.69 232 VAL A C 1
ATOM 1768 O O . VAL A 1 232 ? -14.131 -3.104 16.682 1.00 96.69 232 VAL A O 1
ATOM 1771 N N . ALA A 1 233 ? -14.172 -1.178 15.525 1.00 96.62 233 ALA A N 1
ATOM 1772 C CA . ALA A 1 233 ? -15.541 -1.308 15.035 1.00 96.62 233 ALA A CA 1
ATOM 1773 C C . ALA A 1 233 ? -15.658 -0.939 13.548 1.00 96.62 233 ALA A C 1
ATOM 1775 O O . ALA A 1 233 ? -14.811 -0.208 13.034 1.00 96.62 233 ALA A O 1
ATOM 1776 N N . ASN A 1 234 ? -16.723 -1.419 12.895 1.00 95.12 234 ASN A N 1
ATOM 1777 C CA . ASN A 1 234 ? -17.141 -1.041 11.536 1.00 95.12 234 ASN A CA 1
ATOM 1778 C C . ASN A 1 234 ? -16.044 -1.187 10.461 1.00 95.12 234 ASN A C 1
ATOM 1780 O O . ASN A 1 234 ? -15.754 -0.242 9.725 1.00 95.12 234 ASN A O 1
ATOM 1784 N N . LEU A 1 235 ? -15.419 -2.362 10.347 1.00 90.38 235 LEU A N 1
ATOM 1785 C CA . LEU A 1 235 ? -14.493 -2.599 9.234 1.00 90.38 235 LEU A CA 1
ATOM 1786 C C . LEU A 1 235 ? -15.241 -2.550 7.894 1.00 90.38 235 LEU A C 1
ATOM 1788 O O . LEU A 1 235 ? -16.251 -3.225 7.726 1.00 90.38 235 LEU A O 1
ATOM 1792 N N . GLN A 1 236 ? -14.720 -1.781 6.938 1.00 81.94 236 GLN A N 1
ATOM 1793 C CA . GLN A 1 236 ? -15.178 -1.812 5.545 1.00 81.94 236 GLN A CA 1
ATOM 1794 C C . GLN A 1 236 ? -14.530 -2.982 4.795 1.00 81.94 236 GLN A C 1
ATOM 1796 O O . GLN A 1 236 ? -13.397 -3.334 5.118 1.00 81.94 236 GLN A O 1
ATOM 1801 N N . ASP A 1 237 ? -15.173 -3.532 3.756 1.00 73.12 237 ASP A N 1
ATOM 1802 C CA . ASP A 1 237 ? -14.673 -4.708 3.012 1.00 73.12 237 ASP A CA 1
ATOM 1803 C C . ASP A 1 237 ? -13.173 -4.636 2.632 1.00 73.12 237 ASP A C 1
ATOM 1805 O O . ASP A 1 237 ? -12.455 -5.623 2.848 1.00 73.12 237 ASP A O 1
ATOM 1809 N N . PRO A 1 238 ? -12.633 -3.507 2.111 1.00 62.59 238 PRO A N 1
ATOM 1810 C CA . PRO A 1 238 ? -11.208 -3.410 1.785 1.00 62.59 238 PRO A CA 1
ATOM 1811 C C . PRO A 1 238 ? -10.315 -3.507 3.029 1.00 62.59 238 PRO A C 1
ATOM 1813 O O . PRO A 1 238 ? -9.300 -4.204 3.023 1.00 62.59 238 PRO A O 1
ATOM 1816 N N . VAL A 1 239 ? -10.720 -2.858 4.122 1.00 76.75 239 VAL A N 1
ATOM 1817 C CA . VAL A 1 239 ? -9.994 -2.843 5.396 1.00 76.75 239 VAL A CA 1
ATOM 1818 C C . VAL A 1 239 ? -10.098 -4.200 6.092 1.00 76.75 239 VAL A C 1
ATOM 1820 O O . VAL A 1 239 ? -9.098 -4.734 6.570 1.00 76.75 239 VAL A O 1
ATOM 1823 N N . GLU A 1 240 ? -11.281 -4.810 6.101 1.00 77.00 240 GLU A N 1
ATOM 1824 C CA . GLU A 1 240 ? -11.512 -6.134 6.667 1.00 77.00 240 GLU A CA 1
ATOM 1825 C C . GLU A 1 240 ? -10.679 -7.191 5.943 1.00 77.00 240 GLU A C 1
ATOM 1827 O O . GLU A 1 240 ? -10.028 -8.024 6.578 1.00 77.00 240 GLU A O 1
ATOM 1832 N N . ARG A 1 241 ? -10.610 -7.116 4.608 1.00 66.50 241 ARG A N 1
ATOM 1833 C CA . ARG A 1 241 ? -9.738 -7.978 3.809 1.00 66.50 241 ARG A CA 1
ATOM 1834 C C . ARG A 1 241 ? -8.288 -7.847 4.259 1.00 66.50 241 ARG A C 1
ATOM 1836 O O . ARG A 1 241 ? -7.634 -8.866 4.459 1.00 66.50 241 ARG A O 1
ATOM 1843 N N . ILE A 1 242 ? -7.797 -6.632 4.486 1.00 67.56 242 ILE A N 1
ATOM 1844 C CA . ILE A 1 242 ? -6.434 -6.389 4.971 1.00 67.56 242 ILE A CA 1
ATOM 1845 C C . ILE A 1 242 ? -6.234 -6.951 6.388 1.00 67.56 242 ILE A C 1
ATOM 1847 O O . ILE A 1 242 ? -5.246 -7.645 6.637 1.00 67.56 242 ILE A O 1
ATOM 1851 N N . PHE A 1 243 ? -7.180 -6.745 7.306 1.00 73.94 243 PHE A N 1
ATOM 1852 C CA . PHE A 1 243 ? -7.147 -7.319 8.658 1.00 73.94 243 PHE A CA 1
ATOM 1853 C C . PHE A 1 243 ? -7.136 -8.854 8.643 1.00 73.94 243 PHE A C 1
ATOM 1855 O O . PHE A 1 243 ? -6.373 -9.487 9.380 1.00 73.94 243 PHE A O 1
ATOM 1862 N N . ASN A 1 244 ? -7.933 -9.461 7.766 1.00 70.69 244 ASN A N 1
ATOM 1863 C CA . ASN A 1 244 ? -8.030 -10.907 7.607 1.00 70.69 244 ASN A CA 1
ATOM 1864 C C . ASN A 1 244 ? -6.765 -11.491 6.959 1.00 70.69 244 ASN A C 1
ATOM 1866 O O . ASN A 1 244 ? -6.226 -12.488 7.451 1.00 70.69 244 ASN A O 1
ATOM 1870 N N . LEU A 1 245 ? -6.240 -10.842 5.915 1.00 56.78 245 LEU A N 1
ATOM 1871 C CA . LEU A 1 245 ? -4.996 -11.223 5.237 1.00 56.78 245 LEU A CA 1
ATOM 1872 C C . LEU A 1 245 ? -3.793 -11.165 6.184 1.00 56.78 245 LEU A C 1
ATOM 1874 O O . LEU A 1 245 ? -3.005 -12.108 6.257 1.00 56.78 245 LEU A O 1
ATOM 1878 N N . THR A 1 246 ? -3.698 -10.100 6.977 1.00 58.75 246 THR A N 1
ATOM 1879 C CA . THR A 1 246 ? -2.645 -9.914 7.989 1.00 58.75 246 THR A CA 1
ATOM 1880 C C . THR A 1 246 ? -2.899 -10.705 9.276 1.00 58.75 246 THR A C 1
ATOM 1882 O O . THR A 1 246 ? -2.065 -10.710 10.183 1.00 58.75 246 THR A O 1
ATOM 1885 N N . ARG A 1 247 ? -4.046 -11.400 9.368 1.00 71.19 247 ARG A N 1
ATOM 1886 C CA . ARG A 1 247 ? -4.543 -12.113 10.559 1.00 71.19 247 ARG A CA 1
ATOM 1887 C C . ARG A 1 247 ? -4.605 -11.232 11.811 1.00 71.19 247 ARG A C 1
ATOM 1889 O O . ARG A 1 247 ? -4.643 -11.752 12.932 1.00 71.19 247 ARG A O 1
ATOM 1896 N N . LEU A 1 248 ? -4.645 -9.913 11.630 1.00 72.25 248 LEU A N 1
ATOM 1897 C CA . LEU A 1 248 ? -4.769 -8.948 12.712 1.00 72.25 248 LEU A CA 1
ATOM 1898 C C . LEU A 1 248 ? -6.106 -9.089 13.433 1.00 72.25 248 LEU A C 1
ATOM 1900 O O . LEU A 1 248 ? -6.158 -8.853 14.641 1.00 72.25 248 LEU A O 1
ATOM 1904 N N . SER A 1 249 ? -7.132 -9.611 12.755 1.00 72.88 249 SER A N 1
ATOM 1905 C CA . SER A 1 249 ? -8.462 -9.844 13.325 1.00 72.88 249 SER A CA 1
ATOM 1906 C C . SER A 1 249 ? -8.462 -10.680 14.608 1.00 72.88 249 SER A C 1
ATOM 1908 O O . SER A 1 249 ? -9.372 -10.571 15.416 1.00 72.88 249 SER A O 1
ATOM 1910 N N . LYS A 1 250 ? -7.426 -11.497 14.843 1.00 77.25 250 LYS A N 1
ATOM 1911 C CA . LYS A 1 250 ? -7.299 -12.308 16.066 1.00 77.25 250 LYS A CA 1
ATOM 1912 C C . LYS A 1 250 ? -6.741 -11.546 17.269 1.00 77.25 250 LYS A C 1
ATOM 1914 O O . LYS A 1 250 ? -6.855 -12.023 18.396 1.00 77.25 250 LYS A O 1
ATOM 1919 N N . PHE A 1 251 ? -6.068 -10.420 17.043 1.00 80.62 251 PHE A N 1
ATOM 1920 C CA . PHE A 1 251 ? -5.440 -9.628 18.104 1.00 80.62 251 PHE A CA 1
ATOM 1921 C C . PHE A 1 251 ? -6.323 -8.481 18.582 1.00 80.62 251 PHE A C 1
ATOM 1923 O O . PHE A 1 251 ? -6.159 -8.033 19.722 1.00 80.62 251 PHE A O 1
ATOM 1930 N N . PHE A 1 252 ? -7.230 -8.031 17.720 1.00 87.12 252 PHE A N 1
ATOM 1931 C CA . PHE A 1 252 ? -8.235 -7.030 18.026 1.00 87.12 252 PHE A CA 1
ATOM 1932 C C . PHE A 1 252 ? -9.545 -7.700 18.429 1.00 87.12 252 PHE A C 1
ATOM 1934 O O . PHE A 1 252 ? -9.922 -8.739 17.899 1.00 87.12 252 PHE A O 1
ATOM 1941 N N . GLU A 1 253 ? -10.252 -7.080 19.367 1.00 92.25 253 GLU A N 1
ATOM 1942 C CA . GLU A 1 253 ? -11.681 -7.329 19.513 1.00 92.25 253 GLU A CA 1
ATOM 1943 C C . GLU A 1 253 ? -12.388 -6.419 18.504 1.00 92.25 253 GLU A C 1
ATOM 1945 O O . GLU A 1 253 ? -12.388 -5.197 18.683 1.00 92.25 253 GLU A O 1
ATOM 1950 N N . ILE A 1 254 ? -12.897 -7.019 17.427 1.00 94.44 254 ILE A N 1
ATOM 1951 C CA . ILE A 1 254 ? -13.562 -6.336 16.312 1.00 94.44 254 ILE A CA 1
ATOM 1952 C C . ILE A 1 254 ? -15.065 -6.565 16.424 1.00 94.44 254 ILE A C 1
ATOM 1954 O O . ILE A 1 254 ? -15.490 -7.677 16.740 1.00 94.44 254 ILE A O 1
ATOM 1958 N N . TYR A 1 255 ? -15.837 -5.515 16.173 1.00 96.12 255 TYR A N 1
ATOM 1959 C CA . TYR A 1 255 ? -17.294 -5.522 16.231 1.00 96.12 255 TYR A CA 1
ATOM 1960 C C . TYR A 1 255 ? -17.876 -4.936 14.946 1.00 96.12 255 TYR A C 1
ATOM 1962 O O . TYR A 1 255 ? -17.266 -4.059 14.327 1.00 96.12 255 TYR A O 1
ATOM 1970 N N . ASP A 1 256 ? -19.077 -5.381 14.586 1.00 91.81 256 ASP A N 1
ATOM 1971 C CA . ASP A 1 256 ? -19.743 -4.953 13.353 1.00 91.81 256 ASP A CA 1
ATOM 1972 C C . ASP A 1 256 ? -20.286 -3.524 13.471 1.00 91.81 256 ASP A C 1
ATOM 1974 O O . ASP A 1 256 ? -20.526 -2.874 12.460 1.00 91.81 256 ASP A O 1
ATOM 1978 N N . SER A 1 257 ? -20.435 -3.008 14.699 1.00 93.75 257 SER A N 1
ATOM 1979 C CA . SER A 1 257 ? -20.813 -1.618 14.958 1.00 93.75 257 SER A CA 1
ATOM 1980 C C . SER A 1 257 ? -20.136 -1.011 16.187 1.00 93.75 257 SER A C 1
ATOM 1982 O O . SER A 1 257 ? -19.756 -1.697 17.142 1.00 93.75 257 SER A O 1
ATOM 1984 N N . THR A 1 258 ? -20.030 0.318 16.195 1.00 94.31 258 THR A N 1
ATOM 1985 C CA . THR A 1 258 ? -19.545 1.086 17.354 1.00 94.31 258 THR A CA 1
ATOM 1986 C C . THR A 1 258 ? -20.414 0.884 18.584 1.00 94.31 258 THR A C 1
ATOM 1988 O O . THR A 1 258 ? -19.889 0.766 19.690 1.00 94.31 258 THR A O 1
ATOM 1991 N N . GLU A 1 259 ? -21.731 0.772 18.408 1.00 93.00 259 GLU A N 1
ATOM 1992 C CA . GLU A 1 259 ? -22.654 0.499 19.509 1.00 93.00 259 GLU A CA 1
ATOM 1993 C C . GLU A 1 259 ? -22.349 -0.854 20.174 1.00 93.00 259 GLU A C 1
ATOM 1995 O O . GLU A 1 259 ? -22.235 -0.934 21.399 1.00 93.00 259 GLU A O 1
ATOM 2000 N N . GLU A 1 260 ? -22.117 -1.911 19.392 1.00 94.44 260 GLU A N 1
ATOM 2001 C CA . GLU A 1 260 ? -21.711 -3.221 19.919 1.00 94.44 260 GLU A CA 1
ATOM 2002 C C . GLU A 1 260 ? -20.346 -3.177 20.626 1.00 94.44 260 GLU A C 1
ATOM 2004 O O . GLU A 1 260 ? -20.171 -3.751 21.712 1.00 94.44 260 GLU A O 1
ATOM 2009 N N . ALA A 1 261 ? -19.374 -2.453 20.060 1.00 95.31 261 ALA A N 1
ATOM 2010 C CA . ALA A 1 261 ? -18.058 -2.270 20.669 1.00 95.31 261 ALA A CA 1
ATOM 2011 C C . ALA A 1 261 ? -18.139 -1.538 22.021 1.00 95.31 261 ALA A C 1
ATOM 2013 O O . ALA A 1 261 ? -17.461 -1.918 22.983 1.00 95.31 261 ALA A O 1
ATOM 2014 N N . VAL A 1 262 ? -18.992 -0.516 22.120 1.00 94.12 262 VAL A N 1
ATOM 2015 C CA . VAL A 1 262 ? -19.243 0.238 23.356 1.00 94.12 262 VAL A CA 1
ATOM 2016 C C . VAL A 1 262 ? -19.974 -0.637 24.384 1.00 94.12 262 VAL A C 1
ATOM 2018 O O . VAL A 1 262 ? -19.517 -0.780 25.525 1.00 94.12 262 VAL A O 1
ATOM 2021 N N . ASN A 1 263 ? -21.055 -1.308 23.986 1.00 92.56 263 ASN A N 1
ATOM 2022 C CA . ASN A 1 263 ? -21.875 -2.139 24.876 1.00 92.56 263 ASN A CA 1
ATOM 2023 C C . ASN A 1 263 ? -21.118 -3.352 25.432 1.00 92.56 263 ASN A C 1
ATOM 2025 O O . ASN A 1 263 ? -21.326 -3.777 26.575 1.00 92.56 263 ASN A O 1
ATOM 2029 N N . SER A 1 264 ? -20.170 -3.893 24.673 1.00 94.25 264 SER A N 1
ATOM 2030 C CA . SER A 1 264 ? -19.337 -5.012 25.119 1.00 94.25 264 SER A CA 1
ATOM 2031 C C . SER A 1 264 ? -18.346 -4.640 26.235 1.00 94.25 264 SER A C 1
ATOM 2033 O O . SER A 1 264 ? -17.687 -5.523 26.782 1.00 94.25 264 SER A O 1
ATOM 2035 N N . PHE A 1 265 ? -18.209 -3.362 26.620 1.00 91.19 265 PHE A N 1
ATOM 2036 C CA . PHE A 1 265 ? -17.494 -2.977 27.850 1.00 91.19 265 PHE A CA 1
ATOM 2037 C C . PHE A 1 265 ? -18.328 -3.110 29.128 1.00 91.19 265 PHE A C 1
ATOM 2039 O O . PHE A 1 265 ? -17.771 -2.996 30.219 1.00 91.19 265 PHE A O 1
ATOM 2046 N N . GLN A 1 266 ? -19.646 -3.276 29.011 1.00 79.62 266 GLN A N 1
ATOM 2047 C CA . GLN A 1 266 ? -20.552 -3.423 30.155 1.00 79.62 266 GLN A CA 1
ATOM 2048 C C . GLN A 1 266 ? -20.732 -4.894 30.568 1.00 79.62 266 GLN A C 1
ATOM 2050 O O . GLN A 1 266 ? -21.164 -5.174 31.680 1.00 79.62 266 GLN A O 1
ATOM 2055 N N 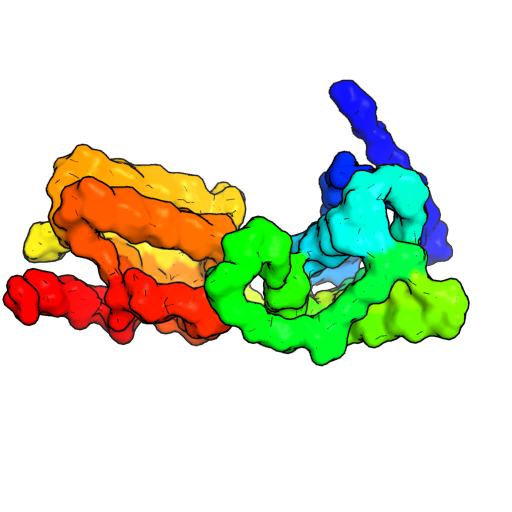. HIS A 1 267 ? -20.370 -5.829 29.685 1.00 62.34 267 HIS A N 1
ATOM 2056 C CA . HIS A 1 267 ? -20.630 -7.266 29.817 1.00 62.34 267 HIS A CA 1
ATOM 2057 C C . HIS A 1 267 ? -19.387 -8.096 30.206 1.00 62.34 267 HIS A C 1
ATOM 2059 O O . HIS A 1 267 ? -19.328 -9.289 29.907 1.00 62.34 267 HIS A O 1
ATOM 2065 N N . ARG A 1 268 ? -18.381 -7.488 30.851 1.00 54.41 268 ARG A N 1
ATOM 2066 C CA . ARG A 1 268 ? -17.161 -8.167 31.327 1.00 54.41 268 ARG A CA 1
ATOM 2067 C C . ARG A 1 268 ? -16.850 -7.858 32.782 1.00 54.41 268 ARG A C 1
ATOM 2069 O O . ARG A 1 268 ? -17.010 -6.682 33.172 1.00 54.41 268 ARG A O 1
#

Radius of gyration: 21.17 Å; chains: 1; bounding box: 49×36×59 Å

pLDDT: mean 77.06, std 17.85, range [28.41, 97.19]

Secondary structure (DSSP, 8-state):
-------EEE-SSSEEEEEEES-TTHHHHHHHHHHHHHHHHT--HHHHHHHHHHHHHHHHHIIIIISTT-S--EEEEEEEE-SSSEEEEEEEE-SSPP-GGG-----GGG-SSSSSHHHHHHHHSSEEEEEE-TTS-EEEEEEEE--------S---EEEEEETTEEEEEEEEEE-TTTHHHHHHHHHHHHHTT-SEEEEE-TEEEEE-HHHHHHHHHHHHHHHHTT-EEEEE---HHHHHHHHHTTGGGTSEEESSHHHHHHTTT--

Sequence (268 aa):
MGSSRLPVTVVSDEELNLTFHSGLEILRSVRGVVKTAAQKLGLSEEAIYDIQLAVHEAVANIIEHGYAGASDGLIEMHLRDDGDGALVVELCDSGMACDVKNIRLRSLDELQESGMGLHIINNLVDDIEYKRTPDGKNHLILTKKNGNWIKREDTMEHTALQQDGVVVLTPAGELDVNNVDSLRDLIEGEIAKGTRKLVVDLADVSYMDSAALGTLVSGLKKARQKNVQFKVANLQDPVERIFNLTRLSKFFEIYDSTEEAVNSFQHR

Foldseek 3Di:
DDPDAFPWDDPDPFKIKGKFWLALVCLVNQLVVLLVNLVSLVADPLLSVLVSLLVSLVSPCCCCPQVVNDGGWMKMWMWGDPVPSKIKIKIKTQGDDDPPVPPPLDPPVPPDVPDVNVVSNVVSFPDWDWDQDPVRMIIIMGMTHHDPDDDDDDDFDWDWDADPLETEIETAEEADPVPLVVVLCVLVVCLVVVRQHYEYECQRYPYYDPSNVVSLVVSLVSCVVSNHQYAYEQDDPRRVVVCVSVVVPVVHHYYPHPVVSVVVVVVD